Protein 6P0I (pdb70)

B-factor: mean 17.37, std 9.01, range [6.63, 61.18]

Secondary structure (DSSP, 8-state):
--EEEEEEEE-STTSSHHHHHHHHHHS---S---TT--EEEEEEEEETTEEEEEEEEE--S----HHHHHHHHHH-SEEEEEEETT-HHHHHHHHHHHHHHHHHH--TTSSEEEEEE-TT-GGG--S-HHHHHHHHHHHT-EEEEE-TTT-TTHHHHHHHHHHHHHHH-

Solvent-accessible surface area: 8504 Å² total; per-residue (Å²): 169,59,39,51,11,77,1,5,0,2,7,30,63,61,0,12,20,24,14,0,0,10,8,6,20,132,102,104,70,37,142,129,49,87,112,73,94,50,50,65,21,125,75,120,16,93,1,88,68,78,76,0,46,0,22,0,29,0,35,17,63,99,67,118,162,56,75,73,58,33,83,114,17,127,60,0,44,0,0,0,0,0,0,2,0,26,68,68,116,1,10,58,22,0,37,85,39,9,90,30,0,32,142,20,60,146,58,121,87,3,1,1,1,0,0,0,3,60,32,50,58,100,130,130,56,101,0,46,57,127,61,0,119,83,56,4,135,147,29,112,17,95,32,12,34,0,0,3,122,86,70,45,64,0,60,94,0,0,42,31,0,0,82,22,4,99,82,107,123

Foldseek 3Di:
DAAEAEEEEDFDFPQQLPLLVCCVVPVDRDDCPPLQDWDKDKDFDQFVNGTHIYIYTSHRPPDPPLVVVLVVLLPHQAYEQTGEQLDVVRVVCSVVVLVSNCVNNVDLLRLYEHEHEPPVPVVRGPHDPVVSCVVCVVSVHYYYYAYSHVGRCSVVVVSVSVVSSVVPD

Radius of gyration: 14.75 Å; Cα contacts (8 Å, |Δi|>4): 340; chains: 1; bounding box: 34×37×43 Å

Sequence (169 aa):
SLALHKVIMVGSGGVGKSALTLQFMYDDEFVEDYEPTKADSYRKKVVLDGEEVQIDILDTAGQEDYAAIRDNYFRSSGEGFLCVFSITEMESFAATADFREQILRVKEDDENNVPFLLVGNKSDLEDKKRQVSVEEAKNRAEQQWNVNYVETSAKTRRANVDKVFFDLMREEIRARL

Nearest PDB structures (foldseek):
  8fji-assembly1_B  TM=1.005E+00  e=1.341E-36  Homo sapiens
  1zc3-assembly2_C  TM=9.785E-01  e=1.232E-33  Homo sapiens
  1u90-assembly2_B  TM=9.952E-01  e=9.062E-33  Saguinus oedipus
  5wds-assembly1_A  TM=9.564E-01  e=2.320E-25  Choanoflagellata
  2ery-assembly2_B  TM=9.508E-01  e=1.847E-23  Homo sapiens

Structure (mmCIF, N/CA/C/O backbone):
data_6P0I
#
_entry.id   6P0I
#
_cell.length_a   64.850
_cell.length_b   104.330
_cell.length_c   55.240
_cell.angle_alpha   90.000
_cell.angle_beta   90.000
_cell.angle_gamma   90.000
#
_symmetry.space_group_name_H-M   'C 2 2 21'
#
loop_
_entity.id
_entity.type
_entity.pdbx_description
1 polymer 'Ras-related protein Ral-A'
2 non-polymer "GUANOSINE-5'-DIPHOSPHATE"
3 non-polymer 1,2-ETHANEDIOL
4 non-polymer 'ACETATE ION'
5 non-polymer GLYCEROL
6 non-polymer '4-[(5-methoxypyridin-3-yl)sulfamoyl]benzene-1-sulfonic acid'
7 non-polymer 'CALCIUM ION'
8 non-polymer 'CHLORIDE ION'
9 non-polymer 'SODIUM ION'
10 water water
#
loop_
_atom_site.group_PDB
_atom_site.id
_atom_site.type_symbol
_atom_site.label_atom_id
_atom_site.label_alt_id
_atom_site.label_comp_id
_atom_site.label_asym_id
_atom_site.label_entity_id
_atom_site.label_seq_id
_atom_site.pdbx_PDB_ins_code
_atom_site.Cartn_x
_atom_site.Cartn_y
_atom_site.Cartn_z
_atom_site.occupancy
_atom_site.B_iso_or_equiv
_atom_site.auth_seq_id
_atom_site.auth_comp_id
_atom_site.auth_asym_id
_atom_site.auth_atom_id
_atom_site.pdbx_PDB_model_num
ATOM 1 N N . SER A 1 11 ? 21.05547 7.64958 34.28843 1.000 46.19401 11 SER B N 1
ATOM 2 C CA . SER A 1 11 ? 19.87778 8.29384 34.85766 1.000 43.79239 11 SER B CA 1
ATOM 3 C C . SER A 1 11 ? 19.21773 9.28123 33.89469 1.000 39.19118 11 SER B C 1
ATOM 4 O O . SER A 1 11 ? 18.15642 9.82681 34.20169 1.000 41.31269 11 SER B O 1
ATOM 7 N N . LEU A 1 12 ? 19.83199 9.52325 32.73589 1.000 31.83807 12 LEU B N 1
ATOM 8 C CA . LEU A 1 12 ? 19.23928 10.42014 31.75556 1.000 28.39123 12 LEU B CA 1
ATOM 9 C C . LEU A 1 12 ? 18.41434 9.62790 30.75279 1.000 23.32917 12 LEU B C 1
ATOM 10 O O . LEU A 1 12 ? 18.78388 8.51361 30.36789 1.000 25.24441 12 LEU B O 1
ATOM 25 N N . ALA A 1 13 ? 17.30798 10.21468 30.30902 1.000 19.75524 13 ALA B N 1
ATOM 26 C CA . ALA A 1 13 ? 16.62154 9.65837 29.15426 1.000 17.81438 13 ALA B CA 1
ATOM 27 C C . ALA A 1 13 ? 17.60845 9.59514 28.00212 1.000 16.11095 13 ALA B C 1
ATOM 28 O O . ALA A 1 13 ? 18.44795 10.48449 27.83674 1.000 17.41865 13 ALA B O 1
ATOM 35 N N . LEU A 1 14 ? 17.53228 8.52009 27.23053 1.000 14.89470 14 LEU B N 1
ATOM 36 C CA . LEU A 1 14 ? 18.37506 8.33042 26.05792 1.000 14.91697 14 LEU B CA 1
ATOM 37 C C . LEU A 1 14 ? 17.43928 8.22847 24.86682 1.000 13.01867 14 LEU B C 1
ATOM 38 O O . LEU A 1 14 ? 16.67717 7.27004 24.75831 1.000 15.56106 14 LEU B O 1
ATOM 54 N N . HIS A 1 15 ? 17.48220 9.19419 23.98309 1.000 11.68385 15 HIS B N 1
ATOM 55 C CA . HIS A 1 15 ? 16.58150 9.21711 22.83232 1.000 11.21346 15 HIS B CA 1
ATOM 56 C C . HIS A 1 15 ? 17.36522 8.72392 21.62399 1.000 11.01026 15 HIS B C 1
ATOM 57 O O . HIS A 1 15 ? 18.30596 9.39212 21.17032 1.000 12.85740 15 HIS B O 1
ATOM 71 N N . LYS A 1 16 ? 16.95914 7.57359 21.08309 1.000 10.34467 16 LYS B N 1
ATOM 72 C CA . LYS A 1 16 ? 17.66611 6.90876 19.98942 1.000 10.19743 16 LYS B CA 1
ATOM 73 C C . LYS A 1 16 ? 17.04775 7.31981 18.65997 1.000 9.32805 16 LYS B C 1
ATOM 74 O O . LYS A 1 16 ? 15.96240 6.85769 18.29479 1.000 9.60865 16 LYS B O 1
ATOM 93 N N . VAL A 1 17 ? 17.76144 8.16599 17.93117 1.000 8.94579 17 VAL B N 1
ATOM 94 C CA . VAL A 1 17 ? 17.33453 8.72779 16.65399 1.000 7.74623 17 VAL B CA 1
ATOM 95 C C . VAL A 1 17 ? 18.11002 8.05311 15.54760 1.000 8.51060 17 VAL B C 1
ATOM 96 O O . VAL A 1 17 ? 19.31634 7.85357 15.67340 1.000 9.18082 17 VAL B O 1
ATOM 109 N N . ILE A 1 18 ? 17.42266 7.72360 14.46073 1.000 8.44796 18 ILE B N 1
ATOM 110 C CA . ILE A 1 18 ? 18.06163 7.16874 13.28045 1.000 8.48343 18 ILE B CA 1
ATOM 111 C C . ILE A 1 18 ? 17.76177 8.05641 12.09289 1.000 7.79464 18 ILE B C 1
ATOM 112 O O . ILE A 1 18 ? 16.60262 8.40535 11.84304 1.000 8.00301 18 ILE B O 1
ATOM 128 N N . MET A 1 19 ? 18.81821 8.42085 11.37425 1.000 8.01394 19 MET B N 1
ATOM 129 C CA . MET A 1 19 ? 18.72399 9.16883 10.14098 1.000 8.03587 19 MET B CA 1
ATOM 130 C C . MET A 1 19 ? 18.59106 8.17737 9.00234 1.000 8.33272 19 MET B C 1
ATOM 131 O O . MET A 1 19 ? 19.44050 7.30232 8.86238 1.000 10.03191 19 MET B O 1
ATOM 145 N N . VAL A 1 20 ? 17.56319 8.34039 8.17091 1.000 8.56558 20 VAL B N 1
ATOM 146 C CA . VAL A 1 20 ? 17.37205 7.52414 6.98734 1.000 8.45883 20 VAL B CA 1
ATOM 147 C C . VAL A 1 20 ? 17.10092 8.44738 5.81902 1.000 8.75320 20 VAL B C 1
ATOM 148 O O . VAL A 1 20 ? 16.73335 9.60926 5.99753 1.000 9.14688 20 VAL B O 1
ATOM 161 N N . GLY A 1 21 ? 17.26716 7.91269 4.62668 1.000 8.46898 21 GLY B N 1
ATOM 162 C CA . GLY A 1 21 ? 17.10609 8.67417 3.40319 1.000 8.99251 21 GLY B CA 1
ATOM 163 C C . GLY A 1 21 ? 18.10879 8.19905 2.38451 1.000 9.08757 21 GLY B C 1
ATOM 164 O O . GLY A 1 21 ? 19.13337 7.60643 2.71577 1.000 10.00237 21 GLY B O 1
ATOM 168 N N . SER A 1 22 ? 17.81198 8.47039 1.12460 1.000 9.13853 22 SER B N 1
ATOM 169 C CA . SER A 1 22 ? 18.68996 8.01513 0.06858 1.000 9.16153 22 SER B CA 1
ATOM 170 C C . SER A 1 22 ? 19.97951 8.84401 0.00256 1.000 9.40808 22 SER B C 1
ATOM 171 O O . SER A 1 22 ? 20.22098 9.75098 0.78843 1.000 9.40735 22 SER B O 1
ATOM 179 N N . GLY A 1 23 ? 20.86484 8.47786 -0.92976 1.000 10.51345 23 GLY B N 1
ATOM 180 C CA . GLY A 1 23 ? 22.19569 9.05287 -0.93797 1.000 10.46901 23 GLY B CA 1
ATOM 181 C C . GLY A 1 23 ? 22.19507 10.53399 -1.26249 1.000 10.91508 23 GLY B C 1
ATOM 182 O O . GLY A 1 23 ? 21.46982 10.99505 -2.14161 1.000 11.46756 23 GLY B O 1
ATOM 186 N N . GLY A 1 24 ? 23.05781 11.27379 -0.57212 1.000 11.13823 24 GLY B N 1
ATOM 187 C CA . GLY A 1 24 ? 23.30582 12.65264 -0.89870 1.000 11.58426 24 GLY B CA 1
ATOM 188 C C . GLY A 1 24 ? 22.24400 13.61409 -0.44351 1.000 10.38797 24 GLY B C 1
ATOM 189 O O . GLY A 1 24 ? 22.32011 14.79451 -0.76539 1.000 11.73468 24 GLY B O 1
ATOM 193 N N . VAL A 1 25 ? 21.26813 13.15393 0.34324 1.000 9.48664 25 VAL B N 1
ATOM 194 C CA . VAL A 1 25 ? 20.17604 14.03012 0.73863 1.000 9.16408 25 VAL B CA 1
ATOM 195 C C . VAL A 1 25 ? 20.55605 14.98336 1.84461 1.000 9.00025 25 VAL B C 1
ATOM 196 O O . VAL A 1 25 ? 19.90842 16.01472 2.01596 1.000 9.03278 25 VAL B O 1
ATOM 209 N N . GLY A 1 26 ? 21.56156 14.63781 2.64001 1.000 9.77331 26 GLY B N 1
ATOM 210 C CA . GLY A 1 26 ? 22.00891 15.44595 3.74557 1.000 10.05492 26 GLY B CA 1
ATOM 211 C C . GLY A 1 26 ? 21.94297 14.79172 5.10674 1.000 9.81961 26 GLY B C 1
ATOM 212 O O . GLY A 1 26 ? 21.96035 15.50108 6.11494 1.000 10.08845 26 GLY B O 1
ATOM 216 N N . LYS A 1 27 ? 21.87736 13.46209 5.18238 1.000 9.16327 27 LYS B N 1
ATOM 217 C CA . LYS A 1 27 ? 21.84005 12.81740 6.49608 1.000 9.49453 27 LYS B CA 1
ATOM 218 C C . LYS A 1 27 ? 23.05497 13.21133 7.32677 1.000 9.58518 27 LYS B C 1
ATOM 219 O O . LYS A 1 27 ? 22.93072 13.59475 8.49413 1.000 9.53369 27 LYS B O 1
ATOM 238 N N . SER A 1 28 ? 24.24114 13.07860 6.74773 1.000 9.73011 28 SER B N 1
ATOM 239 C CA . SER A 1 28 ? 25.45597 13.38495 7.47671 1.000 10.14034 28 SER B CA 1
ATOM 240 C C . SER A 1 28 ? 25.60438 14.86160 7.73402 1.000 10.49800 28 SER B C 1
ATOM 241 O O . SER A 1 28 ? 25.98744 15.26291 8.83867 1.000 10.95254 28 SER B O 1
ATOM 248 N N . ALA A 1 29 ? 25.31991 15.67994 6.73101 1.000 9.92471 29 ALA B N 1
ATOM 249 C CA . ALA A 1 29 ? 25.43468 17.11271 6.93799 1.000 11.09960 29 ALA B CA 1
ATOM 250 C C . ALA A 1 29 ? 24.50190 17.58135 8.03808 1.000 9.55958 29 ALA B C 1
ATOM 251 O O . ALA A 1 29 ? 24.86869 18.44773 8.82690 1.000 10.24368 29 ALA B O 1
ATOM 258 N N . LEU A 1 30 ? 23.26950 17.07087 8.07970 1.000 9.25361 30 LEU B N 1
ATOM 259 C CA . LEU A 1 30 ? 22.36841 17.46381 9.15598 1.000 8.88995 30 LEU B CA 1
ATOM 260 C C . LEU A 1 30 ? 22.93193 17.02766 10.49722 1.000 9.19873 30 LEU B C 1
ATOM 261 O O . LEU A 1 30 ? 22.91141 17.78026 11.46986 1.000 9.48702 30 LEU B O 1
ATOM 277 N N . THR A 1 31 ? 23.39924 15.78413 10.56420 1.000 9.01617 31 THR B N 1
ATOM 278 C CA . THR A 1 31 ? 23.93538 15.23923 11.80903 1.000 9.09295 31 THR B CA 1
ATOM 279 C C . THR A 1 31 ? 25.12175 16.05109 12.29803 1.000 9.77196 31 THR B C 1
ATOM 280 O O . THR A 1 31 ? 25.21046 16.39083 13.48400 1.000 9.75612 31 THR B O 1
ATOM 291 N N . LEU A 1 32 ? 26.03706 16.37548 11.39880 1.000 9.69852 32 LEU B N 1
ATOM 292 C CA . LEU A 1 32 ? 27.26046 17.06474 11.77653 1.000 10.82980 32 LEU B CA 1
ATOM 293 C C . LEU A 1 32 ? 27.01070 18.52975 12.07832 1.000 11.54210 32 LEU B C 1
ATOM 294 O O . LEU A 1 32 ? 27.68828 19.10997 12.92064 1.000 11.95501 32 LEU B O 1
ATOM 310 N N . GLN A 1 33 ? 26.01598 19.13725 11.44161 1.000 11.07531 33 GLN B N 1
ATOM 311 C CA . GLN A 1 33 ? 25.60382 20.47872 11.83240 1.000 11.94262 33 GLN B CA 1
ATOM 312 C C . GLN A 1 33 ? 25.03892 20.45741 13.24019 1.000 11.19090 33 GLN B C 1
ATOM 313 O O . GLN A 1 33 ? 25.41532 21.28437 14.07927 1.000 12.77625 33 GLN B O 1
ATOM 327 N N . PHE A 1 34 ? 24.16858 19.48948 13.53050 1.000 10.71438 34 PHE B N 1
ATOM 328 C CA . PHE A 1 34 ? 23.60828 19.37409 14.86503 1.000 11.19852 34 PHE B CA 1
ATOM 329 C C . PHE A 1 34 ? 24.70296 19.12137 15.89628 1.000 10.97713 34 PHE B C 1
ATOM 330 O O . PHE A 1 34 ? 24.72915 19.74445 16.96743 1.000 12.59431 34 PHE B O 1
ATOM 347 N N . MET A 1 35 ? 25.61082 18.20228 15.59139 1.000 10.86002 35 MET B N 1
ATOM 348 C CA . MET A 1 35 ? 26.60804 17.80373 16.57510 1.000 11.53233 35 MET B CA 1
ATOM 349 C C . MET A 1 35 ? 27.69114 18.84344 16.76646 1.000 11.51079 35 MET B C 1
ATOM 350 O O . MET A 1 35 ? 28.09620 19.10077 17.90560 1.000 13.38751 35 MET B O 1
ATOM 364 N N . TYR A 1 36 ? 28.19703 19.41613 15.68012 1.000 11.67409 36 TYR B N 1
ATOM 365 C CA . TYR A 1 36 ? 29.45428 20.13783 15.72341 1.000 12.32562 36 TYR B CA 1
ATOM 366 C C . TYR A 1 36 ? 29.35228 21.54340 15.17253 1.000 13.64848 36 TYR B C 1
ATOM 367 O O . TYR A 1 36 ? 30.37360 22.22435 15.10128 1.000 15.13278 36 TYR B O 1
ATOM 385 N N A ASP A 1 37 ? 28.16924 21.98133 14.74501 0.475 12.80237 37 ASP B N 1
ATOM 386 N N B ASP A 1 37 ? 28.15650 22.01752 14.82949 0.525 13.12557 37 ASP B N 1
ATOM 387 C CA A ASP A 1 37 ? 27.93927 23.36301 14.33814 0.475 13.97604 37 ASP B CA 1
ATOM 388 C CA B ASP A 1 37 ? 27.95889 23.38316 14.33752 0.525 14.69633 37 ASP B CA 1
ATOM 389 C C A ASP A 1 37 ? 28.69254 23.72891 13.06112 0.475 13.92599 37 ASP B C 1
ATOM 390 C C B ASP A 1 37 ? 28.89438 23.67651 13.15903 0.525 14.73893 37 ASP B C 1
ATOM 391 O O A ASP A 1 37 ? 28.97619 24.90602 12.81280 0.475 14.73789 37 ASP B O 1
ATOM 392 O O B ASP A 1 37 ? 29.57123 24.70651 13.10555 0.525 16.04079 37 ASP B O 1
ATOM 409 N N . GLU A 1 38 ? 28.94767 22.74410 12.21276 1.000 13.69113 38 GLU B N 1
ATOM 410 C CA . GLU A 1 38 ? 29.74197 22.88995 10.99573 1.000 14.67994 38 GLU B CA 1
ATOM 411 C C . GLU A 1 38 ? 28.96267 22.27861 9.84779 1.000 14.11788 38 GLU B C 1
ATOM 412 O O . GLU A 1 38 ? 28.35153 21.22588 10.02345 1.000 14.62914 38 GLU B O 1
ATOM 424 N N . PHE A 1 39 ? 28.98991 22.94460 8.70004 1.000 13.68988 39 PHE B N 1
ATOM 425 C CA . PHE A 1 39 ? 28.46553 22.40988 7.44780 1.000 13.39885 39 PHE B CA 1
ATOM 426 C C . PHE A 1 39 ? 29.59163 21.64149 6.78931 1.000 13.41385 39 PHE B C 1
ATOM 427 O O . PHE A 1 39 ? 30.60656 22.22391 6.41175 1.000 15.55058 39 PHE B O 1
ATOM 444 N N . VAL A 1 40 ? 29.42762 20.33006 6.70413 1.000 14.04565 40 VAL B N 1
ATOM 445 C CA . VAL A 1 40 ? 30.45035 19.41242 6.23706 1.000 15.41847 40 VAL B CA 1
ATOM 446 C C . VAL A 1 40 ? 30.00165 18.87806 4.89932 1.000 16.29422 40 VAL B C 1
ATOM 447 O O . VAL A 1 40 ? 28.96753 18.20002 4.80417 1.000 17.09013 40 VAL B O 1
ATOM 460 N N . GLU A 1 41 ? 30.78727 19.17393 3.87214 1.000 18.10135 41 GLU B N 1
ATOM 461 C CA . GLU A 1 41 ? 30.32366 18.95164 2.51899 1.000 20.26538 41 GLU B CA 1
ATOM 462 C C . GLU A 1 41 ? 30.94230 17.74046 1.86218 1.000 23.05771 41 GLU B C 1
ATOM 463 O O . GLU A 1 41 ? 30.55805 17.41211 0.73393 1.000 23.50828 41 GLU B O 1
ATOM 475 N N . ASP A 1 42 ? 31.88554 17.08672 2.52532 1.000 24.37714 42 ASP B N 1
ATOM 476 C CA . ASP A 1 42 ? 32.64646 16.01177 1.92066 1.000 27.12987 42 ASP B CA 1
ATOM 477 C C . ASP A 1 42 ? 32.67190 14.76375 2.78573 1.000 26.30975 42 ASP B C 1
ATOM 478 O O . ASP A 1 42 ? 33.65700 14.02822 2.78492 1.000 29.06179 42 ASP B O 1
ATOM 487 N N . TYR A 1 43 ? 31.61536 14.49523 3.53786 1.000 22.45673 43 TYR B N 1
ATOM 488 C CA . TYR A 1 43 ? 31.65266 13.36591 4.45620 1.000 20.55589 43 TYR B CA 1
ATOM 489 C C . TYR A 1 43 ? 31.46429 12.05946 3.69043 1.000 19.64195 43 TYR B C 1
ATOM 490 O O . TYR A 1 43 ? 30.52077 11.92195 2.91042 1.000 20.97986 43 TYR B O 1
ATOM 508 N N . GLU A 1 44 ? 32.37514 11.10332 3.90919 1.000 21.16082 44 GLU B N 1
ATOM 509 C CA . GLU A 1 44 ? 32.39930 9.84623 3.15755 1.000 22.05828 44 GLU B CA 1
ATOM 510 C C . GLU A 1 44 ? 30.99384 9.28371 2.97544 1.000 20.24487 44 GLU B C 1
ATOM 511 O O . GLU A 1 44 ? 30.33598 8.95381 3.96834 1.000 19.64928 44 GLU B O 1
ATOM 523 N N . PRO A 1 45 ? 30.50663 9.14256 1.73888 1.000 20.56381 45 PRO B N 1
ATOM 524 C CA . PRO A 1 45 ? 29.11754 8.69402 1.55389 1.000 20.51521 45 PRO B CA 1
ATOM 525 C C . PRO A 1 45 ? 28.82979 7.31414 2.07510 1.000 19.29819 45 PRO B C 1
ATOM 526 O O . PRO A 1 45 ? 27.66860 7.00520 2.33571 1.000 18.97933 45 PRO B O 1
ATOM 537 N N . THR A 1 46 ? 29.82941 6.44808 2.19951 1.000 19.62750 46 THR B N 1
ATOM 538 C CA . THR A 1 46 ? 29.61151 5.09181 2.66567 1.000 19.38574 46 THR B CA 1
ATOM 539 C C . THR A 1 46 ? 29.85582 4.91786 4.15708 1.000 18.77812 46 THR B C 1
ATOM 540 O O . THR A 1 46 ? 29.78431 3.79138 4.64423 1.000 21.07823 46 THR B O 1
ATOM 551 N N . LYS A 1 47 ? 30.13792 5.98373 4.90193 1.000 18.29274 47 LYS B N 1
ATOM 552 C CA . LYS A 1 47 ? 30.48397 5.85967 6.31168 1.000 17.71878 47 LYS B CA 1
ATOM 553 C C . LYS A 1 47 ? 29.24716 6.07383 7.16840 1.000 16.05281 47 LYS B C 1
ATOM 554 O O . LYS A 1 47 ? 28.65734 7.15836 7.16435 1.000 16.03337 47 LYS B O 1
ATOM 573 N N . ALA A 1 48 ? 28.88012 5.05825 7.92465 1.000 16.69567 48 ALA B N 1
ATOM 574 C CA . ALA A 1 48 ? 27.85513 5.19868 8.93501 1.000 16.88650 48 ALA B CA 1
ATOM 575 C C . ALA A 1 48 ? 28.53411 5.46700 10.26131 1.000 17.90048 48 ALA B C 1
ATOM 576 O O . ALA A 1 48 ? 29.65279 5.01097 10.50740 1.000 20.19991 48 ALA B O 1
ATOM 583 N N . ASP A 1 49 ? 27.85418 6.19256 11.12570 1.000 18.16137 49 ASP B N 1
ATOM 584 C CA . ASP A 1 49 ? 28.44215 6.45082 12.42820 1.000 17.63439 49 ASP B CA 1
ATOM 585 C C . ASP A 1 49 ? 27.33192 6.78554 13.40612 1.000 16.14499 49 ASP B C 1
ATOM 586 O O . ASP A 1 49 ? 26.23457 7.15137 13.00310 1.000 15.01101 49 ASP B O 1
ATOM 595 N N . SER A 1 50 ? 27.63348 6.61831 14.68774 1.000 17.24574 50 SER B N 1
ATOM 596 C CA . SER A 1 50 ? 26.75558 6.95546 15.79294 1.000 17.94613 50 SER B CA 1
ATOM 597 C C . SER A 1 50 ? 27.35962 8.14893 16.50793 1.000 14.98904 50 SER B C 1
ATOM 598 O O . SER A 1 50 ? 28.58369 8.25912 16.62646 1.000 17.91863 50 SER B O 1
ATOM 606 N N . TYR A 1 51 ? 26.50617 9.01150 17.00008 1.000 12.80124 51 TYR B N 1
ATOM 607 C CA . TYR A 1 51 ? 26.87910 10.19467 17.74366 1.000 14.21563 51 TYR B CA 1
ATOM 608 C C . TYR A 1 51 ? 26.02449 10.27508 18.99022 1.000 14.13355 51 TYR B C 1
ATOM 609 O O . TYR A 1 51 ? 24.84066 9.96519 18.96098 1.000 16.32939 51 TYR B O 1
ATOM 627 N N . ARG A 1 52 ? 26.60752 10.72172 20.07443 1.000 15.27099 52 ARG B N 1
ATOM 628 C CA . ARG A 1 52 ? 25.84722 10.89596 21.28961 1.000 16.55919 52 ARG B CA 1
ATOM 629 C C . ARG A 1 52 ? 26.20337 12.24520 21.87966 1.000 16.56386 52 ARG B C 1
ATOM 630 O O . ARG A 1 52 ? 27.36556 12.65681 21.85474 1.000 19.02451 52 ARG B O 1
ATOM 651 N N . LYS A 1 53 ? 25.19269 12.93509 22.38272 1.000 15.74713 53 LYS B N 1
ATOM 652 C CA . LYS A 1 53 ? 25.36495 14.26270 22.94755 1.000 19.02482 53 LYS B CA 1
ATOM 653 C C . LYS A 1 53 ? 24.36424 14.43988 24.07482 1.000 16.70123 53 LYS B C 1
ATOM 654 O O . LYS A 1 53 ? 23.22143 14.00205 23.97338 1.000 15.35682 53 LYS B O 1
ATOM 673 N N . LYS A 1 54 ? 24.79299 15.08028 25.14901 1.000 17.25372 54 LYS B N 1
ATOM 674 C CA . LYS A 1 54 ? 23.85682 15.55173 26.15448 1.000 17.77605 54 LYS B CA 1
ATOM 675 C C . LYS A 1 54 ? 23.24641 16.84664 25.66744 1.000 17.98234 54 LYS B C 1
ATOM 676 O O . LYS A 1 54 ? 23.96107 17.74911 25.22463 1.000 21.68358 54 LYS B O 1
ATOM 695 N N . VAL A 1 55 ? 21.93123 16.94555 25.75104 1.000 15.18799 55 VAL B N 1
ATOM 696 C CA . VAL A 1 55 ? 21.23414 18.16030 25.36303 1.000 16.33393 55 VAL B CA 1
ATOM 697 C C . VAL A 1 55 ? 20.12354 18.41018 26.36457 1.000 14.61537 55 VAL B C 1
ATOM 698 O O . VAL A 1 55 ? 19.65841 17.50895 27.06305 1.000 16.46660 55 VAL B O 1
ATOM 711 N N . VAL A 1 56 ? 19.71980 19.66235 26.45521 1.000 13.60502 56 VAL B N 1
ATOM 712 C CA . VAL A 1 56 ? 18.66069 20.04560 27.36896 1.000 13.61945 56 VAL B CA 1
ATOM 713 C C . VAL A 1 56 ? 17.39318 20.21838 26.54805 1.000 12.22565 56 VAL B C 1
ATOM 714 O O . VAL A 1 56 ? 17.25698 21.17092 25.77270 1.000 11.86842 56 VAL B O 1
ATOM 727 N N . LEU A 1 57 ? 16.48192 19.25415 26.69531 1.000 11.61413 57 LEU B N 1
ATOM 728 C CA . LEU A 1 57 ? 15.24049 19.18045 25.94045 1.000 11.05162 57 LEU B CA 1
ATOM 729 C C . LEU A 1 57 ? 14.12220 19.70148 26.82866 1.000 12.46713 57 LEU B C 1
ATOM 730 O O . LEU A 1 57 ? 13.76051 19.05214 27.81611 1.000 12.12705 57 LEU B O 1
ATOM 746 N 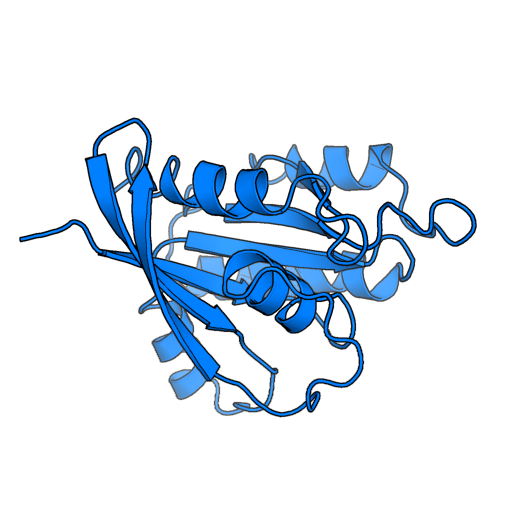N . ASP A 1 58 ? 13.56280 20.85753 26.47339 1.000 11.91104 58 ASP B N 1
ATOM 747 C CA . ASP A 1 58 ? 12.49494 21.45517 27.26118 1.000 12.09859 58 ASP B CA 1
ATOM 748 C C . ASP A 1 58 ? 12.87468 21.48828 28.73884 1.000 13.54135 58 ASP B C 1
ATOM 749 O O . ASP A 1 58 ? 12.04492 21.27762 29.61746 1.000 14.31794 58 ASP B O 1
ATOM 758 N N . GLY A 1 59 ? 14.14014 21.81757 29.00853 1.000 12.72869 59 GLY B N 1
ATOM 759 C CA . GLY A 1 59 ? 14.62338 21.93757 30.36778 1.000 13.84184 59 GLY B CA 1
ATOM 760 C C . GLY A 1 59 ? 15.05404 20.65710 31.04684 1.000 15.55334 59 GLY B C 1
ATOM 761 O O . GLY A 1 59 ? 15.51352 20.71668 32.19213 1.000 19.79025 59 GLY B O 1
ATOM 765 N N . GLU A 1 60 ? 14.95180 19.51339 30.39081 1.000 14.87196 60 GLU B N 1
ATOM 766 C CA . GLU A 1 60 ? 15.36623 18.23262 30.94550 1.000 16.80944 60 GLU B CA 1
ATOM 767 C C . GLU A 1 60 ? 16.66794 17.82938 30.27655 1.000 15.92745 60 GLU B C 1
ATOM 768 O O . GLU A 1 60 ? 16.73993 17.77387 29.04452 1.000 15.55495 60 GLU B O 1
ATOM 780 N N . GLU A 1 61 ? 17.70054 17.55733 31.06838 1.000 16.85734 61 GLU B N 1
ATOM 781 C CA . GLU A 1 61 ? 18.91846 17.01664 30.47839 1.000 17.28423 61 GLU B CA 1
ATOM 782 C C . GLU A 1 61 ? 18.65125 15.59308 30.00629 1.000 15.93264 61 GLU B C 1
ATOM 783 O O . GLU A 1 61 ? 18.20136 14.73662 30.77524 1.000 17.70773 61 GLU B O 1
ATOM 795 N N . VAL A 1 62 ? 18.93371 15.33863 28.73885 1.000 14.26749 62 VAL B N 1
ATOM 796 C CA . VAL A 1 62 ? 18.75744 14.03436 28.12573 1.000 14.16814 62 VAL B CA 1
ATOM 797 C C . VAL A 1 62 ? 20.00524 13.75422 27.30337 1.000 14.06395 62 VAL B C 1
ATOM 798 O O . VAL A 1 62 ? 20.85656 14.62241 27.09457 1.000 15.52694 62 VAL B O 1
ATOM 811 N N . GLN A 1 63 ? 20.11455 12.52913 26.83689 1.000 14.18046 63 GLN B N 1
ATOM 812 C CA . GLN A 1 63 ? 21.11855 12.18094 25.85113 1.000 15.22254 63 GLN B CA 1
ATOM 813 C C . GLN A 1 63 ? 20.41774 11.82197 24.55410 1.000 13.91713 63 GLN B C 1
ATOM 814 O O . GLN A 1 63 ? 19.41441 11.10543 24.56541 1.000 15.04186 63 GLN B O 1
ATOM 828 N N . ILE A 1 64 ? 20.91712 12.35185 23.46025 1.000 12.77886 64 ILE B N 1
ATOM 829 C CA . ILE A 1 64 ? 20.49033 11.94372 22.13906 1.000 12.08549 64 ILE B CA 1
ATOM 830 C C . ILE A 1 64 ? 21.57310 11.06992 21.56286 1.000 12.78969 64 ILE B C 1
ATOM 831 O O . ILE A 1 64 ? 22.76673 11.35900 21.69690 1.000 14.71948 64 ILE B O 1
ATOM 847 N N . ASP A 1 65 ? 21.15058 9.97171 20.95399 1.000 11.48905 65 ASP B N 1
ATOM 848 C CA . ASP A 1 65 ? 22.02793 9.10447 20.20418 1.000 11.88517 65 ASP B CA 1
ATOM 849 C C . ASP A 1 65 ? 21.51996 9.15189 18.77145 1.000 12.08209 65 ASP B C 1
ATOM 850 O O . ASP A 1 65 ? 20.32583 8.97982 18.53879 1.000 14.37014 65 ASP B O 1
ATOM 859 N N . ILE A 1 66 ? 22.39961 9.46092 17.83032 1.000 10.36509 66 ILE B N 1
ATOM 860 C CA . ILE A 1 66 ? 22.02451 9.59058 16.43399 1.000 9.50055 66 ILE B CA 1
ATOM 861 C C . ILE A 1 66 ? 22.78846 8.54456 15.65975 1.000 10.31698 66 ILE B C 1
ATOM 862 O O . ILE A 1 66 ? 24.01413 8.56020 15.63737 1.000 11.85148 66 ILE B O 1
ATOM 878 N N . LEU A 1 67 ? 22.07673 7.66666 14.98806 1.000 9.96428 67 LEU B N 1
ATOM 879 C CA . LEU A 1 67 ? 22.68605 6.76096 14.03347 1.000 10.80669 67 LEU B CA 1
ATOM 880 C C . LEU A 1 67 ? 22.52499 7.37589 12.66258 1.000 10.66786 67 LEU B C 1
ATOM 881 O O . LEU A 1 67 ? 21.40919 7.48240 12.13999 1.000 10.44920 67 LEU B O 1
ATOM 897 N N . ASP A 1 68 ? 23.65118 7.78434 12.09605 1.000 10.55260 68 ASP B N 1
ATOM 898 C CA . ASP A 1 68 ? 23.71214 8.37810 10.76159 1.000 11.03710 68 ASP B CA 1
ATOM 899 C C . ASP A 1 68 ? 23.95587 7.22732 9.79939 1.000 11.75157 68 ASP B C 1
ATOM 900 O O . ASP A 1 68 ? 25.08782 6.75638 9.65833 1.000 13.47569 68 ASP B O 1
ATOM 909 N N . THR A 1 69 ? 22.88670 6.71233 9.19215 1.000 11.32865 69 THR B N 1
ATOM 910 C CA . THR A 1 69 ? 23.01525 5.53267 8.36373 1.000 11.61958 69 THR B CA 1
ATOM 911 C C . THR A 1 69 ? 23.55130 5.93249 6.99513 1.000 12.29209 69 THR B C 1
ATOM 912 O O . THR A 1 69 ? 23.37141 7.05934 6.52916 1.000 12.60395 69 THR B O 1
ATOM 923 N N . ALA A 1 70 ? 24.22230 4.99705 6.35613 1.000 15.09433 70 ALA B N 1
ATOM 924 C CA . ALA A 1 70 ? 24.86501 5.26282 5.07970 1.000 16.33509 70 ALA B CA 1
ATOM 925 C C . ALA A 1 70 ? 24.54498 4.18562 4.05978 1.000 20.23940 70 ALA B C 1
ATOM 926 O O . ALA A 1 70 ? 25.21619 4.10269 3.02956 1.000 22.65472 70 ALA B O 1
ATOM 933 N N . GLY A 1 71 ? 23.55375 3.34628 4.33321 1.000 20.27892 71 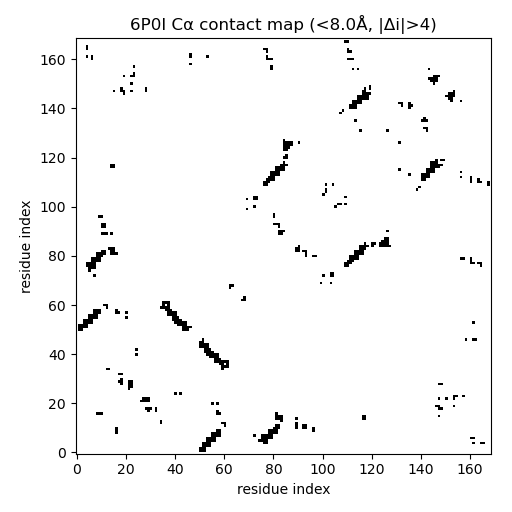GLY B N 1
ATOM 934 C CA . GLY A 1 71 ? 23.04720 2.42408 3.34657 1.000 24.28217 71 GLY B CA 1
ATOM 935 C C . GLY A 1 71 ? 23.92384 1.23836 3.04082 1.000 30.20705 71 GLY B C 1
ATOM 936 O O . GLY A 1 71 ? 23.63164 0.48953 2.09424 1.000 38.01499 71 GLY B O 1
ATOM 940 N N . GLN A 1 72 ? 24.98804 1.03089 3.80903 1.000 27.96790 72 GLN B N 1
ATOM 941 C CA . GLN A 1 72 ? 25.94161 -0.00520 3.44725 1.000 28.32555 72 GLN B CA 1
ATOM 942 C C . GLN A 1 72 ? 25.49681 -1.39543 3.87991 1.000 28.62435 72 GLN B C 1
ATOM 943 O O . GLN A 1 72 ? 25.85196 -2.37894 3.22057 1.000 31.63843 72 GLN B O 1
ATOM 957 N N . GLU A 1 73 ? 24.74648 -1.51658 4.97391 1.000 27.31902 73 GLU B N 1
ATOM 958 C CA . GLU A 1 73 ? 24.29724 -2.83012 5.41163 1.000 26.24066 73 GLU B CA 1
ATOM 959 C C . GLU A 1 73 ? 23.17735 -3.30884 4.50465 1.000 25.53615 73 GLU B C 1
ATOM 960 O O . GLU A 1 73 ? 22.05954 -2.77888 4.53950 1.000 27.94618 73 GLU B O 1
ATOM 972 N N . ASP A 1 74 ? 23.46032 -4.34192 3.71545 1.000 23.59058 74 ASP B N 1
ATOM 973 C CA . ASP A 1 74 ? 22.45997 -4.88040 2.81167 1.000 22.73283 74 ASP B CA 1
ATOM 974 C C . ASP A 1 74 ? 21.79661 -6.12549 3.35634 1.000 19.79414 74 ASP B C 1
ATOM 975 O O . ASP A 1 74 ? 20.76096 -6.51973 2.82753 1.000 17.90164 74 ASP B O 1
ATOM 984 N N . TYR A 1 75 ? 22.35507 -6.74058 4.39942 1.000 18.42059 75 TYR B N 1
ATOM 985 C CA . TYR A 1 75 ? 21.73852 -7.92953 4.98466 1.000 15.83709 75 TYR B CA 1
ATOM 986 C C . TYR A 1 75 ? 20.52142 -7.51342 5.78435 1.000 11.98111 75 TYR B C 1
ATOM 987 O O . TYR A 1 75 ? 20.61840 -6.72676 6.73222 1.000 12.75854 75 TYR B O 1
ATOM 1005 N N . ALA A 1 76 ? 19.36846 -7.99790 5.34047 1.000 11.02544 76 ALA B N 1
ATOM 1006 C CA . ALA A 1 76 ? 18.10008 -7.45088 5.81214 1.000 11.10319 76 ALA B CA 1
ATOM 1007 C C . ALA A 1 76 ? 17.92553 -7.65412 7.30421 1.000 11.36873 76 ALA B C 1
ATOM 1008 O O . ALA A 1 76 ? 17.39437 -6.78141 7.98488 1.000 11.83392 76 ALA B O 1
ATOM 1015 N N . ALA A 1 77 ? 18.35548 -8.79394 7.83176 1.000 12.43879 77 ALA B N 1
ATOM 1016 C CA . ALA A 1 77 ? 18.16017 -9.03915 9.25746 1.000 13.06998 77 ALA B CA 1
ATOM 1017 C C . ALA A 1 77 ? 18.96189 -8.04968 10.08959 1.000 14.01243 77 ALA B C 1
ATOM 1018 O O . ALA A 1 77 ? 18.50399 -7.59162 11.13764 1.000 14.36483 77 ALA B O 1
ATOM 1025 N N . ILE A 1 78 ? 20.16312 -7.72778 9.62730 1.000 15.44337 78 ILE B N 1
ATOM 1026 C CA . ILE A 1 78 ? 21.03924 -6.82315 10.34882 1.000 17.26677 78 ILE B CA 1
ATOM 1027 C C . ILE A 1 78 ? 20.47873 -5.41538 10.28585 1.000 15.71812 78 ILE B C 1
ATOM 1028 O O . ILE A 1 78 ? 20.37186 -4.71938 11.29744 1.000 16.93158 78 ILE B O 1
ATOM 1044 N N . ARG A 1 79 ? 20.06690 -4.98454 9.09626 1.000 15.00242 79 ARG B N 1
ATOM 1045 C CA . ARG A 1 79 ? 19.51334 -3.64859 9.01049 1.000 14.63785 79 ARG B CA 1
ATOM 1046 C C . ARG A 1 79 ? 18.19705 -3.52741 9.78635 1.000 13.13115 79 ARG B C 1
ATOM 1047 O O . ARG A 1 79 ? 17.93345 -2.48774 10.40709 1.000 13.23693 79 ARG B O 1
ATOM 1068 N N . ASP A 1 80 ? 17.38895 -4.58432 9.81340 1.000 12.44955 80 ASP B N 1
ATOM 1069 C CA . ASP A 1 80 ? 16.1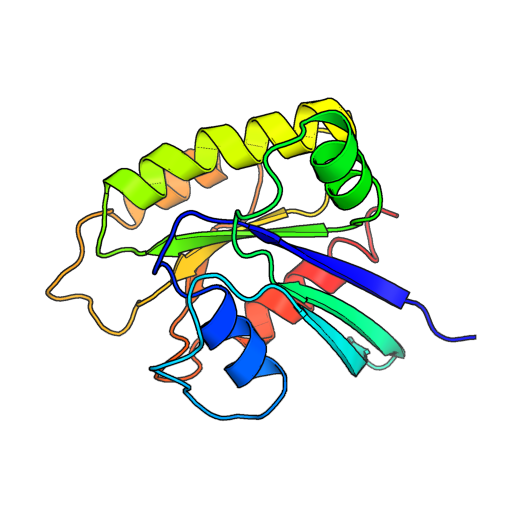7468 -4.55895 10.62383 1.000 11.10766 80 ASP B CA 1
ATOM 1070 C C . ASP A 1 80 ? 16.49492 -4.47911 12.11328 1.000 11.34779 80 ASP B C 1
ATOM 1071 O O . ASP A 1 80 ? 15.78860 -3.79852 12.86224 1.000 12.23498 80 ASP B O 1
ATOM 1080 N N . ASN A 1 81 ? 17.56498 -5.13616 12.55769 1.000 12.03404 81 ASN B N 1
ATOM 1081 C CA . ASN A 1 81 ? 18.02230 -4.97407 13.93193 1.000 13.38606 81 ASN B CA 1
ATOM 1082 C C . ASN A 1 81 ? 18.38278 -3.52260 14.22673 1.000 12.75648 81 ASN B C 1
ATOM 1083 O O . ASN A 1 81 ? 18.06709 -3.00552 15.29934 1.000 14.19239 81 ASN B O 1
ATOM 1094 N N . TYR A 1 82 ? 19.06867 -2.84546 13.29649 1.000 13.62850 82 TYR B N 1
ATOM 1095 C CA . TYR A 1 82 ? 19.36891 -1.43232 13.50469 1.000 14.91011 82 TYR B CA 1
ATOM 1096 C C . TYR A 1 82 ? 18.08257 -0.62313 13.61508 1.000 13.28819 82 TYR B C 1
ATOM 1097 O O . TYR A 1 82 ? 17.93450 0.22922 14.50052 1.000 15.15569 82 TYR B O 1
ATOM 1114 N N . PHE A 1 83 ? 17.11477 -0.89560 12.74337 1.000 12.40024 83 PHE B N 1
ATOM 1115 C CA . PHE A 1 83 ? 15.85739 -0.15963 12.83709 1.000 13.05455 83 PHE B CA 1
ATOM 1116 C C . PHE A 1 83 ? 15.15639 -0.42417 14.15924 1.000 13.53504 83 PHE B C 1
ATOM 1117 O O . PHE A 1 83 ? 14.57099 0.48445 14.76539 1.000 15.20729 83 PHE B O 1
ATOM 1134 N N . ARG A 1 84 ? 15.19336 -1.67076 14.61955 1.000 13.96310 84 ARG B N 1
ATOM 1135 C CA . ARG A 1 84 ? 14.45512 -2.02911 15.81711 1.000 16.60502 84 ARG B CA 1
ATOM 1136 C C . ARG A 1 84 ? 15.00199 -1.29895 17.02898 1.000 16.66077 84 ARG B C 1
ATOM 1137 O O . ARG A 1 84 ? 14.24756 -0.98575 17.95754 1.000 18.77531 84 ARG B O 1
ATOM 1158 N N A SER A 1 85 ? 16.31031 -1.00035 17.02341 0.616 16.75153 85 SER B N 1
ATOM 1159 N N B SER A 1 85 ? 16.29898 -1.00012 17.04103 0.384 17.05711 85 SER B N 1
ATOM 1160 C CA A SER A 1 85 ? 16.94336 -0.27082 18.11689 0.616 18.59638 85 SER B CA 1
ATOM 1161 C CA B SER A 1 85 ? 16.87947 -0.28409 18.16651 0.384 18.41327 85 SER B CA 1
ATOM 1162 C C A SER A 1 85 ? 16.51271 1.18469 18.15823 0.616 17.41431 85 SER B C 1
ATOM 1163 C C B SER A 1 85 ? 16.52517 1.19361 18.16481 0.384 16.98204 85 SER B C 1
ATOM 1164 O O A SER A 1 85 ? 16.54980 1.80735 19.21986 0.616 20.27215 85 SER B O 1
ATOM 1165 O O B SER A 1 85 ? 16.61724 1.83801 19.21190 0.384 19.24119 85 SER B O 1
ATOM 1180 N N . GLY A 1 86 ? 16.11945 1.74665 17.03114 1.000 13.30577 86 GLY B N 1
ATOM 1181 C CA . GLY A 1 86 ? 15.77343 3.14534 16.99080 1.000 12.09530 86 GLY B CA 1
ATOM 1182 C C . GLY A 1 86 ? 14.42848 3.41065 17.62267 1.000 11.17420 86 GLY B C 1
ATOM 1183 O O . GLY A 1 86 ? 13.51079 2.60526 17.56156 1.000 13.11185 86 GLY B O 1
ATOM 1187 N N . GLU A 1 87 ? 14.32482 4.58251 18.23209 1.000 9.96997 87 GLU B N 1
ATOM 1188 C CA . GLU A 1 87 ? 13.07931 5.04079 18.82294 1.000 9.57614 87 GLU B CA 1
ATOM 1189 C C . GLU A 1 87 ? 12.38262 6.07990 17.96982 1.000 9.20908 87 GLU B C 1
ATOM 1190 O O . GLU A 1 87 ? 11.15437 6.20886 18.04841 1.000 11.33452 87 GLU B O 1
ATOM 1202 N N . GLY A 1 88 ? 13.12718 6.85124 17.19448 1.000 8.16485 88 GLY B N 1
ATOM 1203 C CA . GLY A 1 88 ? 12.51896 7.81461 16.29964 1.000 8.04458 88 GLY B CA 1
ATOM 1204 C C . GLY A 1 88 ? 13.38998 7.95823 15.07699 1.000 7.43724 88 GLY B C 1
ATOM 1205 O O . GLY A 1 88 ? 14.60090 7.68791 15.11116 1.000 7.91165 88 GLY B O 1
ATOM 1209 N N . PHE A 1 89 ? 12.77334 8.46425 14.00495 1.000 7.22369 89 PHE B N 1
ATOM 1210 C CA . PHE A 1 89 ? 13.40910 8.49095 12.70019 1.000 7.09978 89 PHE B CA 1
ATOM 1211 C C . PHE A 1 89 ? 13.27375 9.85769 12.07193 1.000 7.25798 89 PHE B C 1
ATOM 1212 O O . PHE A 1 89 ? 12.17485 10.42957 12.03064 1.000 7.67591 89 PHE B O 1
ATOM 1229 N N . LEU A 1 90 ? 14.37832 10.36376 11.53367 1.000 7.03924 90 LEU B N 1
ATOM 1230 C CA . LEU A 1 90 ? 14.35296 11.49391 10.62234 1.000 7.17170 90 LEU B CA 1
ATOM 1231 C C . LEU A 1 90 ? 14.47595 10.90961 9.23160 1.000 7.00687 90 LEU B C 1
ATOM 1232 O O . LEU A 1 90 ? 15.51043 10.35176 8.87216 1.000 7.76439 90 LEU B O 1
ATOM 1248 N N . CYS A 1 91 ? 13.41259 11.02906 8.45483 1.000 7.16016 91 CYS B N 1
ATOM 1249 C CA . CYS A 1 91 ? 13.33546 10.48268 7.10908 1.000 7.34764 91 CYS B CA 1
ATOM 1250 C C . CYS A 1 91 ? 13.60259 11.62314 6.14129 1.000 6.89666 91 CYS B C 1
ATOM 1251 O O . CYS A 1 91 ? 12.72388 12.44164 5.87359 1.000 7.35070 91 CYS B O 1
ATOM 1259 N N . VAL A 1 92 ? 14.83583 11.68731 5.65651 1.000 7.27661 92 VAL B N 1
ATOM 1260 C CA . VAL A 1 92 ? 15.33395 12.85140 4.95134 1.000 7.08354 92 VAL B CA 1
ATOM 1261 C C . VAL A 1 92 ? 15.27106 12.59517 3.45782 1.000 6.75699 92 VAL B C 1
ATOM 1262 O O . VAL A 1 92 ? 15.63400 11.52025 2.97103 1.000 7.52789 92 VAL B O 1
ATOM 1275 N N . PHE A 1 93 ? 14.85679 13.61301 2.71846 1.000 6.63226 93 PHE B N 1
ATOM 1276 C CA . PHE A 1 93 ? 15.04296 13.65893 1.27798 1.000 7.16861 93 PHE B CA 1
ATOM 1277 C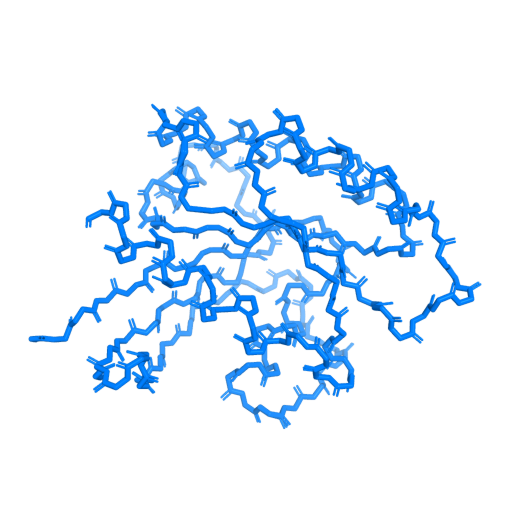 C . PHE A 1 93 ? 15.61257 15.02363 0.93566 1.000 7.05775 93 PHE B C 1
ATOM 1278 O O . PHE A 1 93 ? 15.65689 15.91970 1.76874 1.000 8.26340 93 PHE B O 1
ATOM 1295 N N . SER A 1 94 ? 16.06958 15.16924 -0.29555 1.000 7.51650 94 SER B N 1
ATOM 1296 C CA . SER A 1 94 ? 16.51318 16.46187 -0.77529 1.000 7.96525 94 SER B CA 1
ATOM 1297 C C . SER A 1 94 ? 15.40680 17.08714 -1.60074 1.000 7.95218 94 SER B C 1
ATOM 1298 O O . SER A 1 94 ? 14.90201 16.45022 -2.52592 1.000 8.47779 94 SER B O 1
ATOM 1306 N N . ILE A 1 95 ? 15.05991 18.33672 -1.31104 1.000 8.48217 95 ILE B N 1
ATOM 1307 C CA . ILE A 1 95 ? 14.05668 18.99791 -2.13041 1.000 8.86210 95 ILE B CA 1
ATOM 1308 C C . ILE A 1 95 ? 14.51656 19.14031 -3.56649 1.000 8.97599 95 ILE B C 1
ATOM 1309 O O . ILE A 1 95 ? 13.69683 19.43604 -4.43337 1.000 9.80698 95 ILE B O 1
ATOM 1325 N N . THR A 1 96 ? 15.81258 18.98429 -3.83610 1.000 9.31890 96 THR B N 1
ATOM 1326 C CA . THR A 1 96 ? 16.34121 19.12346 -5.18703 1.000 9.73940 96 THR B CA 1
ATOM 1327 C C . THR A 1 96 ? 16.37491 17.82220 -5.97015 1.000 10.20147 96 THR B C 1
ATOM 1328 O O . THR A 1 96 ? 16.78920 17.82768 -7.12347 1.000 11.62772 96 THR B O 1
ATOM 1339 N N . GLU A 1 97 ? 15.92435 16.71123 -5.39024 1.000 9.65550 97 GLU B N 1
ATOM 1340 C CA . GLU A 1 97 ? 15.99954 15.42068 -6.07596 1.000 9.81770 97 GLU B CA 1
ATOM 1341 C C . GLU A 1 97 ? 14.68231 14.67491 -5.86408 1.000 9.81910 97 GLU B C 1
ATOM 1342 O O . GLU A 1 97 ? 14.45663 14.03328 -4.83113 1.000 9.13589 97 GLU B O 1
ATOM 1354 N N . MET A 1 98 ? 13.82010 14.69314 -6.88030 1.000 9.36978 98 MET B N 1
ATOM 1355 C CA . MET A 1 98 ? 12.51785 14.03515 -6.75821 1.000 10.06018 98 MET B CA 1
ATOM 1356 C C . MET A 1 98 ? 12.65408 12.56556 -6.40693 1.000 8.89404 98 MET B C 1
ATOM 1357 O O . MET A 1 98 ? 11.85617 12.03828 -5.63203 1.000 9.30599 98 MET B O 1
ATOM 1371 N N . GLU A 1 99 ? 13.64269 11.88112 -6.97632 1.000 8.87597 99 GLU B N 1
ATOM 1372 C CA . GLU A 1 99 ? 13.78697 10.45748 -6.71552 1.000 9.04668 99 GLU B CA 1
ATOM 1373 C C . GLU A 1 99 ? 14.06321 10.18002 -5.24084 1.000 8.45553 99 GLU B C 1
ATOM 1374 O O . GLU A 1 99 ? 13.68460 9.12290 -4.71960 1.000 8.69924 99 GLU B O 1
ATOM 1386 N N . SER A 1 100 ? 14.71408 11.11178 -4.54088 1.000 8.06072 100 SER B N 1
ATOM 1387 C CA . SER A 1 100 ? 14.94487 10.93467 -3.10964 1.000 7.77386 100 SER B CA 1
ATOM 1388 C C . SER A 1 100 ? 13.66134 11.07857 -2.31090 1.000 7.62760 100 SER B C 1
ATOM 1389 O O . SER A 1 100 ? 13.49007 10.42421 -1.27850 1.000 7.63005 100 SER B O 1
ATOM 1397 N N . PHE A 1 101 ? 12.75393 11.93621 -2.77302 1.000 7.33801 101 PHE B N 1
ATOM 1398 C CA . PHE A 1 101 ? 11.43069 12.01602 -2.17418 1.000 7.55721 101 PHE B CA 1
ATOM 1399 C C . PHE A 1 101 ? 10.67362 10.71921 -2.41129 1.000 7.87078 101 PHE B C 1
ATOM 1400 O O . PHE A 1 101 ? 10.06547 10.15816 -1.49219 1.000 8.25954 101 PHE B O 1
ATOM 1417 N N . ALA A 1 102 ? 10.70854 10.19751 -3.63969 1.000 8.17910 102 ALA B N 1
ATOM 1418 C CA . ALA A 1 102 ? 10.01557 8.93850 -3.89919 1.000 9.32591 102 ALA B CA 1
ATOM 1419 C C . ALA A 1 102 ? 10.55060 7.83238 -2.99169 1.000 8.45380 102 ALA B C 1
ATOM 1420 O O . ALA A 1 102 ? 9.78776 7.00744 -2.48232 1.000 10.10614 102 ALA B O 1
ATOM 1427 N N . ALA A 1 103 ? 11.85933 7.83728 -2.74927 1.000 8.10141 103 ALA B N 1
ATOM 1428 C CA . ALA A 1 103 ? 12.50951 6.81604 -1.95659 1.000 8.60453 103 ALA B CA 1
ATOM 1429 C C . ALA A 1 103 ? 12.04212 6.80421 -0.51027 1.000 7.69653 103 ALA B C 1
ATOM 1430 O O . ALA A 1 103 ? 12.17842 5.78244 0.16187 1.000 8.31918 103 ALA B O 1
ATOM 1437 N N . THR A 1 104 ? 11.53118 7.92292 0.00009 1.000 7.63748 104 THR B N 1
ATOM 1438 C CA . THR A 1 104 ? 11.11126 7.95348 1.39308 1.000 7.49095 104 THR B CA 1
ATOM 1439 C C . THR A 1 104 ? 10.06539 6.89952 1.69881 1.000 7.56520 104 THR B C 1
ATOM 1440 O O . THR A 1 104 ? 9.98347 6.43056 2.83546 1.000 8.79587 104 THR B O 1
ATOM 1451 N N . ALA A 1 105 ? 9.24513 6.53201 0.71325 1.000 7.98159 105 ALA B N 1
ATOM 1452 C CA . ALA A 1 105 ? 8.21591 5.53171 0.95942 1.000 9.17798 105 ALA B CA 1
ATOM 1453 C C . ALA A 1 105 ? 8.82847 4.22678 1.41733 1.000 8.20583 105 ALA B C 1
ATOM 1454 O O . ALA A 1 105 ? 8.26055 3.52380 2.25271 1.000 9.22172 105 ALA B O 1
ATOM 1461 N N . ASP A 1 106 ? 9.98201 3.87356 0.85763 1.000 7.81699 106 ASP B N 1
ATOM 1462 C CA . ASP A 1 106 ? 10.59580 2.60184 1.21197 1.000 7.91613 106 ASP B CA 1
ATOM 1463 C C . ASP A 1 106 ? 11.10955 2.64390 2.64416 1.000 7.61553 106 ASP B C 1
ATOM 1464 O O . ASP A 1 106 ? 10.97014 1.67340 3.38650 1.000 8.43551 106 ASP B O 1
ATOM 1473 N N . PHE A 1 107 ? 11.73492 3.74662 3.03872 1.000 7.92577 107 PHE B N 1
ATOM 1474 C CA . PHE A 1 107 ? 12.19708 3.84945 4.41123 1.000 8.30361 107 PHE B CA 1
ATOM 1475 C C . PHE A 1 107 ? 11.03356 3.79297 5.38022 1.000 8.65740 107 PHE B C 1
ATOM 1476 O O . PHE A 1 107 ? 11.12623 3.15710 6.42940 1.000 9.16628 107 PHE B O 1
ATOM 1493 N N . ARG A 1 108 ? 9.92150 4.44623 5.04556 1.000 8.20754 108 ARG B N 1
ATOM 1494 C CA . ARG A 1 108 ? 8.74276 4.38528 5.89758 1.000 9.33118 108 ARG B CA 1
ATOM 1495 C C . ARG A 1 108 ? 8.28189 2.94591 6.06579 1.000 9.00577 108 ARG B C 1
ATOM 1496 O O . ARG A 1 108 ? 8.00653 2.49945 7.18094 1.000 9.58407 108 ARG B O 1
ATOM 1517 N N . GLU A 1 109 ? 8.19211 2.20737 4.96777 1.000 8.54590 109 GLU B N 1
ATOM 1518 C CA . GLU A 1 109 ? 7.74421 0.82677 5.06198 1.000 9.19108 109 GLU B CA 1
ATOM 1519 C C . GLU A 1 109 ? 8.72464 -0.02618 5.85327 1.000 9.19843 109 GLU B C 1
ATOM 1520 O O . GLU A 1 109 ? 8.31359 -0.88887 6.63714 1.000 10.49815 109 GLU B O 1
ATOM 1532 N N . GLN A 1 110 ? 10.02162 0.20283 5.67252 1.000 8.84197 110 GLN B N 1
ATOM 1533 C CA . GLN A 1 110 ? 11.01293 -0.56883 6.41035 1.000 9.66092 110 GLN B CA 1
ATOM 1534 C C . GLN A 1 110 ? 10.85839 -0.33530 7.90139 1.000 9.72260 110 GLN B C 1
ATOM 1535 O O . GLN A 1 110 ? 10.93589 -1.27778 8.69971 1.000 11.03149 110 GLN B O 1
ATOM 1549 N N . ILE A 1 111 ? 10.65262 0.91951 8.29014 1.000 8.77245 111 ILE B N 1
ATOM 1550 C CA . ILE A 1 111 ? 10.48517 1.25797 9.68794 1.000 8.62725 111 ILE B CA 1
ATOM 1551 C C . ILE A 1 111 ? 9.21463 0.63164 10.23317 1.000 9.49865 111 ILE B C 1
ATOM 1552 O O . ILE A 1 111 ? 9.20702 0.04128 11.32004 1.000 10.33662 111 ILE B O 1
ATOM 1568 N N . LEU A 1 112 ? 8.12245 0.74037 9.47530 1.000 9.56124 112 LEU B N 1
ATOM 1569 C CA . LEU A 1 112 ? 6.85202 0.21196 9.94222 1.000 10.62165 112 LEU B CA 1
ATOM 1570 C C . LEU A 1 112 ? 6.87946 -1.29654 10.07839 1.000 10.30431 112 LEU B C 1
ATOM 1571 O O . LEU A 1 112 ? 6.25643 -1.83627 10.98817 1.000 12.15191 112 LEU B O 1
ATOM 1587 N N . ARG A 1 113 ? 7.53265 -1.99387 9.16140 1.000 10.33612 113 ARG B N 1
ATOM 1588 C CA . ARG A 1 113 ? 7.57495 -3.44872 9.26400 1.000 11.71679 113 ARG B CA 1
ATOM 1589 C C . ARG A 1 113 ? 8.25860 -3.86866 10.54869 1.000 12.13020 113 ARG B C 1
ATOM 1590 O O . ARG A 1 113 ? 7.89355 -4.87317 11.15398 1.000 13.94278 113 ARG B O 1
ATOM 1611 N N . VAL A 1 114 ? 9.26987 -3.11857 10.96961 1.000 11.98691 114 VAL B N 1
ATOM 1612 C CA . VAL A 1 114 ? 10.03415 -3.49375 12.15465 1.000 13.11335 114 VAL B CA 1
ATOM 1613 C C . VAL A 1 114 ? 9.40058 -2.96636 13.43024 1.000 12.90970 114 VAL B C 1
ATOM 1614 O O . VAL A 1 114 ? 9.33453 -3.67813 14.42985 1.000 14.69247 114 VAL B O 1
ATOM 1627 N N . LYS A 1 115 ? 8.96867 -1.70066 13.44057 1.000 12.95943 115 LYS B N 1
ATOM 1628 C CA . LYS A 1 115 ? 8.43877 -1.06829 14.64185 1.000 12.94168 115 LYS B CA 1
ATOM 1629 C C . LYS A 1 115 ? 6.96292 -1.38955 14.85055 1.000 14.11979 115 LYS B C 1
ATOM 1630 O O . LYS A 1 115 ? 6.48474 -1.30219 15.9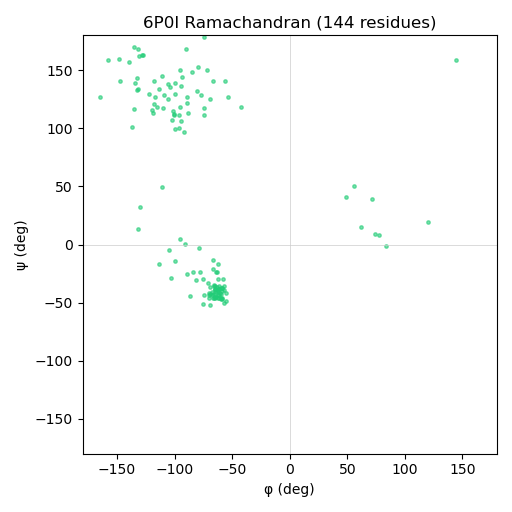8492 1.000 17.15403 115 LYS B O 1
ATOM 1649 N N . GLU A 1 116 ? 6.24042 -1.72826 13.78127 1.000 14.02391 116 GLU B N 1
ATOM 1650 C CA . GLU A 1 116 ? 4.85527 -2.19802 13.81916 1.000 17.79008 116 GLU B CA 1
ATOM 1651 C C . GLU A 1 116 ? 3.93924 -1.18820 14.47865 1.000 18.76694 116 GLU B C 1
ATOM 1652 O O . GLU A 1 116 ? 2.95739 -1.54889 15.13261 1.000 22.99321 116 GLU B O 1
ATOM 1664 N N A ASP A 1 117 ? 4.23696 0.08639 14.30231 0.671 17.12201 117 ASP B N 1
ATOM 1665 N N B ASP A 1 117 ? 4.28207 0.08595 14.36631 0.329 17.12177 117 ASP B N 1
ATOM 1666 C CA A ASP A 1 117 ? 3.48067 1.14185 14.96745 0.671 15.98930 117 ASP B CA 1
ATOM 1667 C CA B ASP A 1 117 ? 3.49855 1.15516 14.97133 0.329 15.98918 117 ASP B CA 1
ATOM 1668 C C A ASP A 1 117 ? 3.49563 2.34831 14.04531 0.671 13.97539 117 ASP B C 1
ATOM 1669 C C B ASP A 1 117 ? 3.50678 2.33064 14.00983 0.329 13.97497 117 ASP B C 1
ATOM 1670 O O A ASP A 1 117 ? 4.53608 2.98576 13.85434 0.671 13.52397 117 ASP B O 1
ATOM 1671 O O B ASP A 1 117 ? 4.55476 2.93807 13.76481 0.329 13.51573 117 ASP B O 1
ATOM 1688 N N . GLU A 1 118 ? 2.34016 2.63837 13.45522 1.000 11.81597 118 GLU B N 1
ATOM 1689 C CA . GLU A 1 118 ? 2.24697 3.71257 12.49781 1.000 12.54079 118 GLU B CA 1
ATOM 1690 C C . GLU A 1 118 ? 2.52588 5.04775 13.14248 1.000 12.24908 118 GLU B C 1
ATOM 1691 O O . GLU A 1 118 ? 2.79265 6.01309 12.43087 1.000 14.97975 118 GLU B O 1
ATOM 1703 N N A ASN A 1 119 ? 2.45832 5.11772 14.47473 0.649 11.19977 119 ASN B N 1
ATOM 1704 N N B ASN A 1 119 ? 2.44253 5.17866 14.45334 0.351 11.20138 119 ASN B N 1
ATOM 1705 C CA A ASN A 1 119 ? 2.72799 6.33718 15.22106 0.649 12.16088 119 ASN B CA 1
ATOM 1706 C CA B ASN A 1 119 ? 2.79663 6.46096 15.04287 0.351 12.16421 119 ASN B CA 1
ATOM 1707 C C A ASN A 1 119 ? 4.16167 6.41809 15.71783 0.649 10.47817 119 ASN B C 1
ATOM 1708 C C B ASN A 1 119 ? 4.15695 6.41089 15.72712 0.351 10.47844 119 ASN B C 1
ATOM 1709 O O A ASN A 1 119 ? 4.47155 7.27154 16.54774 0.649 12.47509 119 ASN B O 1
ATOM 1710 O O B ASN A 1 119 ? 4.41198 7.14238 16.68247 0.351 12.47937 119 ASN B O 1
ATOM 1731 N N . VAL A 1 120 ? 5.04731 5.56175 15.22476 1.000 9.74871 120 VAL B N 1
ATOM 1732 C CA . VAL A 1 120 ? 6.45737 5.63497 15.58452 1.000 9.61788 120 VAL B CA 1
ATOM 1733 C C . VAL A 1 120 ? 6.92601 7.07414 15.40931 1.000 8.53732 120 VAL B C 1
ATOM 1734 O O . VAL A 1 120 ? 6.63896 7.70479 14.39031 1.000 8.96631 120 VAL B O 1
ATOM 1747 N N . PRO A 1 121 ? 7.69381 7.61626 16.34500 1.000 8.34244 121 PRO B N 1
ATOM 1748 C CA . PRO A 1 121 ? 8.22995 8.96511 16.15878 1.000 8.21761 121 PRO B CA 1
ATOM 1749 C C . PRO A 1 121 ? 8.97773 9.07018 14.84275 1.000 7.72808 121 PRO B C 1
ATOM 1750 O O . PRO A 1 121 ? 9.86481 8.27762 14.54920 1.000 7.59060 121 PRO B O 1
ATOM 1761 N N . PHE A 1 122 ? 8.60739 10.06405 14.04302 1.000 7.62819 122 PHE B N 1
ATOM 1762 C CA . PHE A 1 122 ? 9.02118 10.11369 12.63570 1.000 7.31266 122 PHE B CA 1
ATOM 1763 C C . PHE A 1 122 ? 8.75019 11.51770 12.14105 1.000 7.66847 122 PHE B C 1
ATOM 1764 O O . PHE A 1 122 ? 7.61789 11.99598 12.26303 1.000 8.91116 122 PHE B O 1
ATOM 1781 N N . LEU A 1 123 ? 9.75275 12.16076 11.57488 1.000 7.10908 123 LEU B N 1
ATOM 1782 C CA . LEU A 1 123 ? 9.55655 13.39004 10.82622 1.000 7.21314 123 LEU B CA 1
ATOM 1783 C C . LEU A 1 123 ? 9.98199 13.17194 9.38787 1.000 7.21970 123 LEU B C 1
ATOM 1784 O O . LEU A 1 123 ? 10.99014 12.52774 9.11665 1.000 8.10271 123 LEU B O 1
ATOM 1800 N N . LEU A 1 124 ? 9.21759 13.73733 8.47421 1.000 7.12003 124 LEU B N 1
ATOM 1801 C CA . LEU A 1 124 ? 9.61028 13.82857 7.07516 1.000 7.08192 124 LEU B CA 1
ATOM 1802 C C . LEU A 1 124 ? 10.37526 15.13153 6.91236 1.000 7.50010 124 LEU B C 1
ATOM 1803 O O . LEU A 1 124 ? 9.84624 16.20314 7.21414 1.000 8.31479 124 LEU B O 1
ATOM 1819 N N . VAL A 1 125 ? 11.61788 15.04326 6.45068 1.000 7.50898 125 VAL B N 1
ATOM 1820 C CA . VAL A 1 125 ? 12.54065 16.17191 6.42027 1.000 7.09643 125 VAL B CA 1
ATOM 1821 C C . VAL A 1 125 ? 12.94554 16.43729 4.99458 1.000 7.09221 125 VAL B C 1
ATOM 1822 O O . VAL A 1 125 ? 13.60167 15.60595 4.36156 1.000 7.36085 125 VAL B O 1
ATOM 1835 N N . GLY A 1 126 ? 12.56978 17.60816 4.49179 1.000 6.92702 126 GLY B N 1
ATOM 1836 C CA . GLY A 1 126 ? 12.97859 18.05959 3.17817 1.000 7.97060 126 GLY B CA 1
ATOM 1837 C C . GLY A 1 126 ? 14.18922 18.95169 3.31173 1.000 7.84215 126 GLY B C 1
ATOM 1838 O O . GLY A 1 126 ? 14.06316 20.11592 3.69713 1.000 8.54856 126 GLY B O 1
ATOM 1842 N N . ASN A 1 127 ? 15.35883 18.39825 3.05228 1.000 7.62516 127 ASN B N 1
ATOM 1843 C CA . ASN A 1 127 ? 16.60290 19.11812 3.24126 1.000 7.36692 127 ASN B CA 1
ATOM 1844 C C . ASN A 1 127 ? 17.00712 19.86959 1.97483 1.000 7.83152 127 ASN B C 1
ATOM 1845 O O . ASN A 1 127 ? 16.46763 19.65333 0.88220 1.000 8.02349 127 ASN B O 1
ATOM 1856 N N . LYS A 1 128 ? 17.99839 20.73915 2.14585 1.000 8.55987 128 LYS B N 1
ATOM 1857 C CA . LYS A 1 128 ? 18.51162 21.63553 1.11778 1.000 8.93645 128 LYS B CA 1
ATOM 1858 C C . LYS A 1 128 ? 17.54382 22.76726 0.79071 1.000 9.72454 128 LYS B C 1
ATOM 1859 O O . LYS A 1 128 ? 17.45218 23.22537 -0.36007 1.000 10.12535 128 LYS B O 1
ATOM 1878 N N . SER A 1 129 ? 16.89650 23.29940 1.82443 1.000 10.36010 129 SER B N 1
ATOM 1879 C CA . SER A 1 129 ? 15.95095 24.38859 1.61004 1.000 10.24332 129 SER B CA 1
ATOM 1880 C C . SER A 1 129 ? 16.60974 25.67115 1.13320 1.000 10.38225 129 SER B C 1
ATOM 1881 O O . SER A 1 129 ? 15.90637 26.57331 0.66100 1.000 12.01699 129 SER B O 1
ATOM 1889 N N . ASP A 1 130 ? 17.92352 25.75760 1.22301 1.000 10.71162 130 ASP B N 1
ATOM 1890 C CA . ASP A 1 130 ? 18.66486 26.88997 0.70177 1.000 10.84868 130 ASP B CA 1
ATOM 1891 C C . ASP A 1 130 ? 18.86230 26.80936 -0.81683 1.000 11.57777 130 ASP B C 1
ATOM 1892 O O . ASP A 1 130 ? 19.44544 27.72199 -1.39516 1.000 12.67251 130 ASP B O 1
ATOM 1901 N N . LEU A 1 131 ? 18.41189 25.73406 -1.46496 1.000 11.72616 131 LEU B N 1
ATOM 1902 C CA . LEU A 1 131 ? 18.50580 25.56245 -2.91226 1.000 11.59251 131 LEU B CA 1
ATOM 1903 C C . LEU A 1 131 ? 17.12797 25.63209 -3.55142 1.000 10.65936 131 LEU B C 1
ATOM 1904 O O . LEU A 1 131 ? 16.78717 24.81052 -4.39858 1.000 11.40761 131 LEU B O 1
ATOM 1920 N N . GLU A 1 132 ? 16.35842 26.65794 -3.20239 1.000 11.49983 132 GLU B N 1
ATOM 1921 C CA . GLU A 1 132 ? 15.00707 26.79216 -3.72872 1.000 11.59038 132 GLU B CA 1
ATOM 1922 C C . GLU A 1 132 ? 14.98942 26.81387 -5.25108 1.000 10.65972 132 GLU B C 1
ATOM 1923 O O . GLU A 1 132 ? 14.07811 26.25518 -5.87323 1.000 11.44847 132 GLU B O 1
ATOM 1935 N N . ASP A 1 133 ? 15.99931 27.41936 -5.87062 1.000 10.87500 133 ASP B N 1
ATOM 1936 C CA . ASP A 1 133 ? 16.06309 27.49675 -7.32546 1.000 11.34146 133 ASP B CA 1
ATOM 1937 C C . ASP A 1 133 ? 16.29017 26.14924 -7.98363 1.000 11.28163 133 ASP B C 1
ATOM 1938 O O . ASP A 1 133 ? 16.11244 26.04867 -9.20024 1.000 13.06820 133 ASP B O 1
ATOM 1947 N N A LYS A 1 134 ? 16.65555 25.11882 -7.22340 0.455 10.76365 134 LYS B N 1
ATOM 1948 N N B LYS A 1 134 ? 16.65823 25.12357 -7.21430 0.545 10.58295 134 LYS B N 1
ATOM 1949 C CA A LYS A 1 134 ? 16.81511 23.77084 -7.74686 0.455 11.98995 134 LYS B CA 1
ATOM 1950 C CA B LYS A 1 134 ? 16.84579 23.77294 -7.71773 0.545 11.80984 134 LYS B CA 1
ATOM 1951 C C A LYS A 1 134 ? 15.76011 22.82320 -7.19186 0.455 11.31557 134 LYS B C 1
ATOM 1952 C C B LYS A 1 134 ? 15.72809 22.83691 -7.26562 0.545 10.99610 134 LYS B C 1
ATOM 1953 O O A LYS A 1 134 ? 15.91767 21.60274 -7.27599 0.455 10.74268 134 LYS B O 1
ATOM 1954 O O B LYS A 1 134 ? 15.80353 21.63051 -7.51540 0.545 11.45154 134 LYS B O 1
ATOM 1991 N N . ARG A 1 135 ? 14.69009 23.36140 -6.60975 1.000 10.43826 135 ARG B N 1
ATOM 1992 C CA . ARG A 1 135 ? 13.63481 22.52485 -6.07077 1.000 10.85364 135 ARG B CA 1
ATOM 1993 C C . ARG A 1 135 ? 12.99625 21.67424 -7.15445 1.000 11.19417 135 ARG B C 1
ATOM 1994 O O . ARG A 1 135 ? 12.61199 22.17507 -8.21184 1.000 12.76998 135 ARG B O 1
ATOM 2015 N N . GLN A 1 136 ? 12.88220 20.38301 -6.86207 1.000 10.66470 136 GLN B N 1
ATOM 2016 C CA . GLN A 1 136 ? 12.15464 19.41437 -7.65876 1.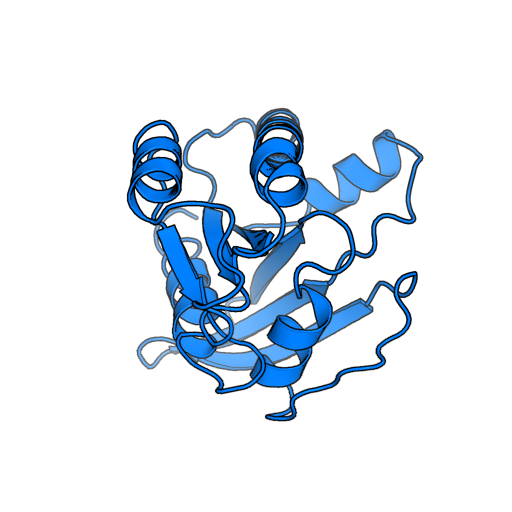000 11.20276 136 GLN B CA 1
ATOM 2017 C C . GLN A 1 136 ? 10.92863 18.86861 -6.95040 1.000 11.63735 136 GLN B C 1
ATOM 2018 O O . GLN A 1 136 ? 10.08183 18.27309 -7.60539 1.000 15.50973 136 GLN B O 1
ATOM 2032 N N . VAL A 1 137 ? 10.83510 19.02729 -5.63953 1.000 10.56806 137 VAL B N 1
ATOM 2033 C CA . VAL A 1 137 ? 9.74459 18.49650 -4.84011 1.000 10.06849 137 VAL B CA 1
ATOM 2034 C C . VAL A 1 137 ? 8.98876 19.67895 -4.25683 1.000 10.00921 137 VAL B C 1
ATOM 2035 O O . VAL A 1 137 ? 9.56349 20.47353 -3.50363 1.000 10.90397 137 VAL B O 1
ATOM 2048 N N . SER A 1 138 ? 7.71443 19.80597 -4.59978 1.000 11.35452 138 SER B N 1
ATOM 2049 C CA . SER A 1 138 ? 6.96887 20.93962 -4.09914 1.000 12.66398 138 SER B CA 1
ATOM 2050 C C . SER A 1 138 ? 6.67886 20.79183 -2.61554 1.000 11.62372 138 SER B C 1
ATOM 2051 O O . SER A 1 138 ? 6.52288 19.69169 -2.08593 1.000 11.09511 138 SER B O 1
ATOM 2059 N N . VAL A 1 139 ? 6.58425 21.93247 -1.93968 1.000 13.05459 139 VAL B N 1
ATOM 2060 C CA . VAL A 1 139 ? 6.14875 21.91299 -0.55466 1.000 12.66862 139 VAL B CA 1
ATOM 2061 C C . VAL A 1 139 ? 4.80780 21.21210 -0.44876 1.000 12.31255 139 VAL B C 1
ATOM 2062 O O . VAL A 1 139 ? 4.56607 20.43822 0.47145 1.000 12.93254 139 VAL B O 1
ATOM 2075 N N . GLU A 1 140 ? 3.91632 21.49019 -1.39262 1.000 13.69674 140 GLU B N 1
ATOM 2076 C CA . GLU A 1 140 ? 2.57895 20.93254 -1.36499 1.000 14.93924 140 GLU B CA 1
ATOM 2077 C C . GLU A 1 140 ? 2.61309 19.41907 -1.40354 1.000 12.96211 140 GLU B C 1
ATOM 2078 O O . GLU A 1 140 ? 1.92373 18.75568 -0.62909 1.000 13.18901 140 GLU B O 1
ATOM 2090 N N . GLU A 1 141 ? 3.40344 18.84376 -2.30576 1.000 12.28397 141 GLU B N 1
ATOM 2091 C CA . GLU A 1 141 ? 3.39100 17.39584 -2.38993 1.000 11.82790 141 GLU B CA 1
ATOM 2092 C C . GLU A 1 141 ? 4.01314 16.76183 -1.16214 1.000 9.64930 141 GLU B C 1
ATOM 2093 O O . GLU A 1 141 ? 3.55723 15.70646 -0.71142 1.000 10.27056 141 GLU B O 1
ATOM 2105 N N . ALA A 1 142 ? 5.05894 17.37401 -0.61069 1.000 9.73816 142 ALA B N 1
ATOM 2106 C CA . ALA A 1 142 ? 5.66020 16.83103 0.59780 1.000 9.22527 142 ALA B CA 1
ATOM 2107 C C . ALA A 1 142 ? 4.71379 16.93403 1.78017 1.000 9.19010 142 ALA B C 1
ATOM 2108 O O . ALA A 1 142 ? 4.60384 15.99859 2.58844 1.000 9.58292 142 ALA B O 1
ATOM 2115 N N . LYS A 1 143 ? 4.03812 18.07231 1.91605 1.000 10.50532 143 LYS B N 1
ATOM 2116 C CA . LYS A 1 143 ? 3.04672 18.20216 2.97490 1.000 10.96771 143 LYS B CA 1
ATOM 2117 C C . LYS A 1 143 ? 1.93137 17.18553 2.80987 1.000 11.47501 143 LYS B C 1
ATOM 2118 O O . LYS A 1 143 ? 1.45915 16.62109 3.79564 1.000 11.86803 143 LYS B O 1
ATOM 2137 N N . ASN A 1 144 ? 1.51177 16.91847 1.56988 1.000 11.05301 144 ASN B N 1
ATOM 2138 C CA . ASN A 1 144 ? 0.47010 15.92553 1.34768 1.000 11.77162 144 ASN B CA 1
ATOM 2139 C C . ASN A 1 144 ? 0.92670 14.54188 1.76919 1.000 10.30072 144 ASN B C 1
ATOM 2140 O O . ASN A 1 144 ? 0.16886 13.79450 2.38988 1.000 11.11020 144 ASN B O 1
ATOM 2151 N N . ARG A 1 145 ? 2.17375 14.19267 1.47019 1.000 10.01299 145 ARG B N 1
ATOM 2152 C CA . ARG A 1 145 ? 2.67847 12.91189 1.91863 1.000 9.65775 145 ARG B CA 1
ATOM 2153 C C . ARG A 1 145 ? 2.72331 12.84816 3.44069 1.000 8.77916 145 ARG B C 1
ATOM 2154 O O . ARG A 1 145 ? 2.34944 11.84589 4.05118 1.000 9.48355 145 ARG B O 1
ATOM 2175 N N . ALA A 1 146 ? 3.21694 13.90717 4.07939 1.000 9.48602 146 ALA B N 1
ATOM 2176 C CA . ALA A 1 146 ? 3.26898 13.91775 5.53104 1.000 9.88650 146 ALA B CA 1
ATOM 2177 C C . ALA A 1 146 ? 1.87453 13.75063 6.11205 1.000 10.27353 146 ALA B C 1
ATOM 2178 O O . ALA A 1 146 ? 1.67584 13.01975 7.08484 1.000 10.40724 146 ALA B O 1
ATOM 2185 N N . GLU A 1 147 ? 0.87964 14.39591 5.49540 1.000 10.96334 147 GLU B N 1
ATOM 2186 C CA . GLU A 1 147 ? -0.49525 14.27142 5.95853 1.000 12.42258 147 GLU B CA 1
ATOM 2187 C C . GLU A 1 147 ? -0.99599 12.83502 5.80741 1.000 11.09380 147 GLU B C 1
ATOM 2188 O O . GLU A 1 147 ? -1.69103 12.30441 6.68303 1.000 12.03831 147 GLU B O 1
ATOM 2200 N N A GLN A 1 148 ? -0.65754 12.19059 4.69700 0.534 10.41466 148 GLN B N 1
ATOM 2201 N N B GLN A 1 148 ? -0.64858 12.18916 4.69374 0.466 10.51504 148 GLN B N 1
ATOM 2202 C CA A GLN A 1 148 ? -1.04498 10.80283 4.49783 0.534 11.31525 148 GLN B CA 1
ATOM 2203 C CA B GLN A 1 148 ? -1.02452 10.79968 4.47016 0.466 10.98757 148 GLN B CA 1
ATOM 2204 C C A GLN A 1 148 ? -0.47837 9.90387 5.58092 0.534 10.77675 148 GLN B C 1
ATOM 2205 C C B GLN A 1 148 ? -0.45176 9.87716 5.53252 0.466 10.38339 148 GLN B C 1
ATOM 2206 O O A GLN A 1 148 ? -1.15019 8.98110 6.03934 0.534 12.57780 148 GLN B O 1
ATOM 2207 O O B GLN A 1 148 ? -1.09011 8.89607 5.91179 0.466 12.04370 148 GLN B O 1
ATOM 2234 N N . TRP A 1 149 ? 0.74773 10.17047 6.01752 1.000 10.25082 149 TRP B N 1
ATOM 2235 C CA . TRP A 1 149 ? 1.41862 9.35791 7.00722 1.000 10.26479 149 TRP B CA 1
ATOM 2236 C C . TRP A 1 149 ? 1.18299 9.84013 8.43208 1.000 10.29272 149 TRP B C 1
ATOM 2237 O O . TRP A 1 149 ? 1.67776 9.21333 9.36831 1.000 12.53486 149 TRP B O 1
ATOM 2258 N N . ASN A 1 150 ? 0.48068 10.94790 8.60625 1.000 9.47961 150 ASN B N 1
ATOM 2259 C CA . ASN A 1 150 ? 0.29022 11.56360 9.90454 1.000 9.70167 150 ASN B CA 1
ATOM 2260 C C . ASN A 1 150 ? 1.62184 11.85661 10.58338 1.000 9.36091 150 ASN B C 1
ATOM 2261 O O . ASN A 1 150 ? 1.80914 11.57539 11.76379 1.000 10.69449 150 ASN B O 1
ATOM 2272 N N . VAL A 1 151 ? 2.51884 12.49948 9.85581 1.000 8.96268 151 VAL B N 1
ATOM 2273 C CA . VAL A 1 151 ? 3.77357 12.98317 10.40571 1.000 9.31695 151 VAL B CA 1
ATOM 2274 C C . VAL A 1 151 ? 3.89202 14.44887 10.05866 1.000 9.30927 151 VAL B C 1
ATOM 2275 O O . VAL A 1 151 ? 3.22716 14.95189 9.15726 1.000 10.30604 151 VAL B O 1
ATOM 2288 N N . ASN A 1 152 ? 4.78006 15.13388 10.76412 1.000 9.70466 152 ASN B N 1
ATOM 2289 C CA . ASN A 1 152 ? 5.08883 16.50759 10.38172 1.000 10.08320 152 ASN B CA 1
ATOM 2290 C C . ASN A 1 152 ? 6.15621 16.54161 9.30411 1.000 9.30376 152 ASN B C 1
ATOM 2291 O O . ASN A 1 152 ? 7.02185 15.67299 9.22501 1.000 10.08715 152 ASN B O 1
ATOM 2302 N N . TYR A 1 153 ? 6.05361 17.55993 8.45448 1.000 10.18023 153 TYR B N 1
ATOM 2303 C CA . TYR A 1 153 ? 7.01168 17.84954 7.41042 1.000 9.08778 153 TYR B CA 1
ATOM 2304 C C . TYR A 1 153 ? 7.75686 19.11318 7.82049 1.000 9.18859 153 TYR B C 1
ATOM 2305 O O . TYR A 1 153 ? 7.13260 20.13682 8.12073 1.000 10.29085 153 TYR B O 1
ATOM 2323 N N . VAL A 1 154 ? 9.07358 19.05900 7.80494 1.000 8.58487 154 VAL B N 1
ATOM 2324 C CA . VAL A 1 154 ? 9.91449 20.21143 8.10828 1.000 8.72042 154 VAL B CA 1
ATOM 2325 C C . VAL A 1 154 ? 10.97572 20.30633 7.03046 1.000 8.79262 154 VAL B C 1
ATOM 2326 O O . VAL A 1 154 ? 11.59818 19.29406 6.69165 1.000 8.52639 154 VAL B O 1
ATOM 2339 N N . GLU A 1 155 ? 11.18112 21.50538 6.49687 1.000 8.58523 155 GLU B N 1
ATOM 2340 C CA . GLU A 1 155 ? 12.27511 21.74500 5.57336 1.000 9.11835 155 GLU B CA 1
ATOM 2341 C C . GLU A 1 155 ? 13.46959 22.28272 6.33298 1.000 9.39046 155 GLU B C 1
ATOM 2342 O O . GLU A 1 155 ? 13.34677 23.17724 7.18042 1.000 10.07280 155 GLU B O 1
ATOM 2354 N N . THR A 1 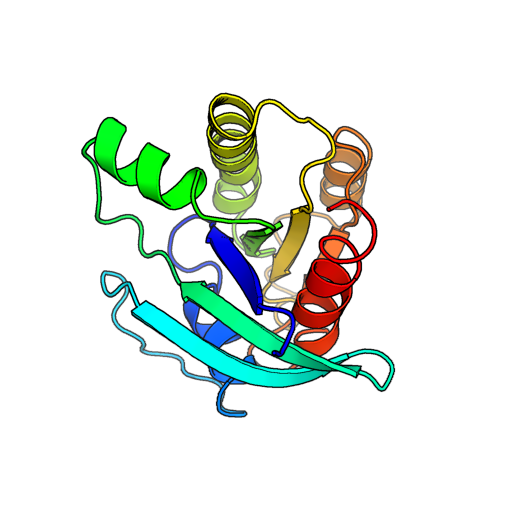156 ? 14.62723 21.75422 5.99095 1.000 8.07448 156 THR B N 1
ATOM 2355 C CA . THR A 1 156 ? 15.85921 22.09710 6.67087 1.000 8.66088 156 THR B CA 1
ATOM 2356 C C . THR A 1 156 ? 16.92217 22.51813 5.67969 1.000 8.87641 156 THR B C 1
ATOM 2357 O O . THR A 1 156 ? 16.86204 22.18328 4.50009 1.000 9.00311 156 THR B O 1
ATOM 2368 N N . SER A 1 157 ? 17.95612 23.17409 6.20147 1.000 9.52899 157 SER B N 1
ATOM 2369 C CA . SER A 1 157 ? 19.19069 23.34502 5.45933 1.000 10.56216 157 SER B CA 1
ATOM 2370 C C . SER A 1 157 ? 20.34151 23.05232 6.39632 1.000 10.24051 157 SER B C 1
ATOM 2371 O O . SER A 1 157 ? 20.56010 23.78666 7.36127 1.000 11.02829 157 SER B O 1
ATOM 2379 N N . ALA A 1 158 ? 21.09654 22.01572 6.08490 1.000 10.32677 158 ALA B N 1
ATOM 2380 C CA . ALA A 1 158 ? 22.33348 21.77905 6.80492 1.000 11.72157 158 ALA B CA 1
ATOM 2381 C C . ALA A 1 158 ? 23.35451 22.87042 6.53461 1.000 12.75349 158 ALA B C 1
ATOM 2382 O O . ALA A 1 158 ? 24.27905 23.04057 7.31835 1.000 14.53204 158 ALA B O 1
ATOM 2389 N N . LYS A 1 159 ? 23.20823 23.60950 5.43881 1.000 12.36906 159 LYS B N 1
ATOM 2390 C CA . LYS A 1 159 ? 24.12487 24.69187 5.11476 1.000 13.91011 159 LYS B CA 1
ATOM 2391 C C . LYS A 1 159 ? 23.86786 25.92010 5.97814 1.000 14.28120 159 LYS B C 1
ATOM 2392 O O . LYS A 1 159 ? 24.80342 26.47931 6.55388 1.000 18.66153 159 LYS B O 1
ATOM 2411 N N . THR A 1 160 ? 22.62667 26.38237 6.05766 1.000 13.72190 160 THR B N 1
ATOM 2412 C CA . THR A 1 160 ? 22.33327 27.59045 6.81247 1.000 13.89102 160 THR B CA 1
ATOM 2413 C C . THR A 1 160 ? 21.93847 27.29383 8.24796 1.000 13.57266 160 THR B C 1
ATOM 2414 O O . THR A 1 160 ? 21.81033 28.23699 9.03871 1.000 15.55054 160 THR B O 1
ATOM 2425 N N A ARG A 1 161 ? 21.74247 26.01956 8.58855 0.547 12.92890 161 ARG B N 1
ATOM 2426 N N B ARG A 1 161 ? 21.73046 26.02706 8.60204 0.453 13.07584 161 ARG B N 1
ATOM 2427 C CA A ARG A 1 161 ? 21.26611 25.53284 9.88127 0.547 13.12661 161 ARG B CA 1
ATOM 2428 C CA B ARG A 1 161 ? 21.26532 25.56846 9.90979 0.453 13.11927 161 ARG B CA 1
ATOM 2429 C C A ARG A 1 161 ? 19.76725 25.72854 10.07982 0.547 11.87020 161 ARG B C 1
ATOM 2430 C C B ARG A 1 161 ? 19.75433 25.66840 10.05753 0.453 12.37246 161 ARG B C 1
ATOM 2431 O O A ARG A 1 161 ? 19.25454 25.43098 11.16797 0.547 13.33278 161 ARG B O 1
ATOM 2432 O O B ARG A 1 161 ? 19.22614 25.23396 11.08827 0.453 12.78886 161 ARG B O 1
ATOM 2473 N N . ALA A 1 162 ? 19.03492 26.17869 9.06759 1.000 11.77499 162 ALA B N 1
ATOM 2474 C CA . ALA A 1 162 ? 17.59639 26.34631 9.20698 1.000 11.96541 162 ALA B CA 1
ATOM 2475 C C . ALA A 1 162 ? 16.94443 25.03890 9.61974 1.000 10.33968 162 ALA B C 1
ATOM 2476 O O . ALA A 1 162 ? 17.07413 24.01980 8.93969 1.000 10.05380 162 ALA B O 1
ATOM 2483 N N . ASN A 1 163 ? 16.22549 25.09439 10.72492 1.000 10.73834 163 ASN B N 1
ATOM 2484 C CA . ASN A 1 163 ? 15.41205 24.01499 11.25572 1.000 9.52477 163 ASN B CA 1
ATOM 2485 C C . ASN A 1 163 ? 16.19216 22.76649 11.63284 1.000 9.24389 163 ASN B C 1
ATOM 2486 O O . ASN A 1 163 ? 15.57605 21.73125 11.88799 1.000 9.19001 163 ASN B O 1
ATOM 2497 N N . VAL A 1 164 ? 17.50959 22.85606 11.75252 1.000 9.53314 164 VAL B N 1
ATOM 2498 C CA . VAL A 1 164 ? 18.28569 21.68299 12.12109 1.000 9.55257 164 VAL B CA 1
ATOM 2499 C C . VAL A 1 164 ? 18.00123 21.28719 13.56145 1.000 9.41566 164 VAL B C 1
ATOM 2500 O O . VAL A 1 164 ? 17.66228 20.14672 13.86105 1.000 9.02537 164 VAL B O 1
ATOM 2513 N N . ASP A 1 165 ? 18.11450 22.22991 14.48646 1.000 9.60589 165 ASP B N 1
ATOM 2514 C CA . ASP A 1 165 ? 17.78465 21.89384 15.86469 1.000 10.47662 165 ASP B CA 1
ATOM 2515 C C . ASP A 1 165 ? 16.32080 21.50683 15.98281 1.000 9.75404 165 ASP B C 1
ATOM 2516 O O . ASP A 1 165 ? 15.97837 20.59966 16.73870 1.000 10.46950 165 ASP B O 1
ATOM 2525 N N . LYS A 1 166 ? 15.46009 22.17108 15.21856 1.000 9.88235 166 LYS B N 1
ATOM 2526 C CA . LYS A 1 166 ? 14.03460 21.86062 15.26236 1.000 9.64358 166 LYS B CA 1
ATOM 2527 C C . LYS A 1 166 ? 13.76579 20.39139 14.97767 1.000 8.88001 166 LYS B C 1
ATOM 2528 O O . LYS A 1 166 ? 12.99597 19.75410 15.69612 1.000 8.96968 166 LYS B O 1
ATOM 2547 N N . VAL A 1 167 ? 14.34962 19.83344 13.91694 1.000 8.08171 167 VAL B N 1
ATOM 2548 C CA . VAL A 1 167 ? 13.97363 18.46366 13.58345 1.000 8.24702 167 VAL B CA 1
ATOM 2549 C C . VAL A 1 167 ? 14.46161 17.49506 14.64942 1.000 7.39319 167 VAL B C 1
ATOM 2550 O O . VAL A 1 167 ? 13.75333 16.56290 15.00915 1.000 7.97406 167 VAL B O 1
ATOM 2563 N N . PHE A 1 168 ? 15.67810 17.67784 15.16950 1.000 7.18939 168 PHE B N 1
ATOM 2564 C CA . PHE A 1 168 ? 16.16517 16.78862 16.21442 1.000 7.71344 168 PHE B CA 1
ATOM 2565 C C . PHE A 1 168 ? 15.35304 16.95042 17.48604 1.000 7.15236 168 PHE B C 1
ATOM 2566 O O . PHE A 1 168 ? 14.98154 15.96388 18.12581 1.000 7.72748 168 PHE B O 1
ATOM 2583 N N . PHE A 1 169 ? 15.09403 18.18915 17.89654 1.000 7.77090 169 PHE B N 1
ATOM 2584 C CA . PHE A 1 169 ? 14.35282 18.39943 19.13671 1.000 7.98470 169 PHE B CA 1
ATOM 2585 C C . PHE A 1 169 ? 12.91388 17.93707 19.00124 1.000 7.69475 169 PHE B C 1
ATOM 2586 O O . PHE A 1 169 ? 12.36690 17.31208 19.92184 1.000 8.49910 169 PHE B O 1
ATOM 2603 N N . ASP A 1 170 ? 12.27074 18.25993 17.88139 1.000 8.27496 170 ASP B N 1
ATOM 2604 C CA . ASP A 1 170 ? 10.88276 17.85627 17.71354 1.000 8.19454 170 ASP B CA 1
ATOM 2605 C C . ASP A 1 170 ? 10.77203 16.33758 17.64958 1.000 8.14979 170 ASP B C 1
ATOM 2606 O O . ASP A 1 170 ? 9.83074 15.75997 18.19483 1.000 8.25482 170 ASP B O 1
ATOM 2615 N N . LEU A 1 171 ? 11.75030 15.65683 17.04389 1.000 7.40785 171 LEU B N 1
ATOM 2616 C CA . LEU A 1 171 ? 11.71097 14.20021 17.07135 1.000 7.63387 171 LEU B CA 1
ATOM 2617 C C . LEU A 1 171 ? 11.86720 13.68900 18.49220 1.000 7.43907 171 LEU B C 1
ATOM 2618 O O . LEU A 1 171 ? 11.14806 12.78152 18.90896 1.000 8.05776 171 LEU B O 1
ATOM 2634 N N . MET A 1 172 ? 12.78048 14.26669 19.26669 1.000 7.34531 172 MET B N 1
ATOM 2635 C CA . MET A 1 172 ? 12.89993 13.86786 20.66599 1.000 7.72576 172 MET B CA 1
ATOM 2636 C C . MET A 1 172 ? 11.60376 14.11341 21.43035 1.000 7.50603 172 MET B C 1
ATOM 2637 O O . MET A 1 172 ? 11.23727 13.32533 22.29485 1.000 8.44707 172 MET B O 1
ATOM 2651 N N . ARG A 1 173 ? 10.90675 15.20461 21.13208 1.000 7.86749 173 ARG B N 1
ATOM 2652 C CA . ARG A 1 173 ? 9.62665 15.44990 21.78103 1.000 8.48512 173 ARG B CA 1
ATOM 2653 C C . ARG A 1 173 ? 8.62030 14.35862 21.46400 1.000 8.38453 173 ARG B C 1
ATOM 2654 O O . ARG A 1 173 ? 7.82793 13.97452 22.32196 1.000 9.45610 173 ARG B O 1
ATOM 2675 N N A GLU A 1 174 ? 8.63534 13.85593 20.23535 0.690 8.04814 174 GLU B N 1
ATOM 2676 N N B GLU A 1 174 ? 8.64159 13.84820 20.23089 0.310 8.57329 174 GLU B N 1
ATOM 2677 C CA A GLU A 1 174 ? 7.76848 12.74362 19.87564 0.690 8.46698 174 GLU B CA 1
ATOM 2678 C CA B GLU A 1 174 ? 7.75216 12.75258 19.86294 0.310 9.39226 174 GLU B CA 1
ATOM 2679 C C A GLU A 1 174 ? 8.14765 11.48453 20.62384 0.690 8.53420 174 GLU B C 1
ATOM 2680 C C B GLU A 1 174 ? 8.14132 11.46389 20.57753 0.310 9.16430 174 GLU B C 1
ATOM 2681 O O A GLU A 1 174 ? 7.27481 10.75737 21.11270 0.690 9.81361 174 GLU B O 1
ATOM 2682 O O B GLU A 1 174 ? 7.26899 10.69975 21.00566 0.310 9.71492 174 GLU B O 1
ATOM 2705 N N . ILE A 1 175 ? 9.44502 11.18911 20.69333 1.000 8.52801 175 ILE B N 1
ATOM 2706 C CA . ILE A 1 175 ? 9.88970 10.02595 21.45020 1.000 9.39167 175 ILE B CA 1
ATOM 2707 C C . ILE A 1 175 ? 9.43245 10.13304 22.89331 1.000 9.52233 175 ILE B C 1
ATOM 2708 O O . ILE A 1 175 ? 8.88866 9.18063 23.47288 1.000 11.06385 175 ILE B O 1
ATOM 2724 N N . ARG A 1 176 ? 9.65184 11.30483 23.49016 1.000 8.86908 176 ARG B N 1
ATOM 2725 C CA . ARG A 1 176 ? 9.26096 11.52793 24.88099 1.000 9.14532 176 ARG B CA 1
ATOM 2726 C C . ARG A 1 176 ? 7.77241 11.31104 25.08654 1.000 10.13195 176 ARG B C 1
ATOM 2727 O O . ARG A 1 176 ? 7.35220 10.65183 26.03630 1.000 11.54328 176 ARG B O 1
ATOM 2748 N N . ALA A 1 177 ? 6.95605 11.85789 24.19450 1.000 9.64495 177 ALA B N 1
ATOM 2749 C CA . ALA A 1 177 ? 5.51549 11.75733 24.35812 1.000 11.07853 177 ALA B CA 1
ATOM 2750 C C . ALA A 1 177 ? 5.03377 10.34176 24.13870 1.000 11.64363 177 ALA B C 1
ATOM 2751 O O . ALA A 1 177 ? 4.14545 9.87371 24.84993 1.000 12.91152 177 ALA B O 1
ATOM 2758 N N . ARG A 1 178 ? 5.56005 9.66896 23.13078 1.000 11.99055 178 ARG B N 1
ATOM 2759 C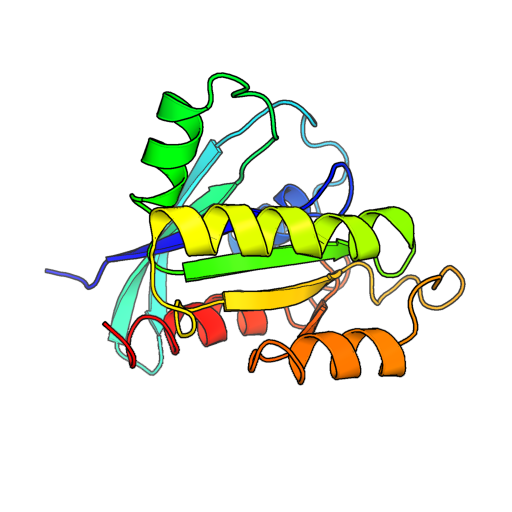 CA . ARG A 1 178 ? 4.96474 8.42837 22.66446 1.000 13.79395 178 ARG B CA 1
ATOM 2760 C C . ARG A 1 178 ? 5.49988 7.21499 23.36944 1.000 15.73265 178 ARG B C 1
ATOM 2761 O O . ARG A 1 178 ? 4.77535 6.22604 23.48116 1.000 19.80202 178 ARG B O 1
ATOM 2782 N N . LEU A 1 179 ? 6.70635 7.27638 23.89723 1.000 19.28099 179 LEU B N 1
ATOM 2783 C CA . LEU A 1 179 ? 7.30688 6.14193 24.57007 1.000 26.66767 179 LEU B CA 1
ATOM 2784 C C . LEU A 1 179 ? 7.32360 6.36049 26.07783 1.000 31.91037 179 LEU B C 1
ATOM 2785 O O . LEU A 1 179 ? 7.16865 7.47774 26.55989 1.000 36.49837 179 LEU B O 1
#